Protein AF-A0A7M3ZXZ0-F1 (afdb_monomer)

Mean predicted aligned error: 16.54 Å

Nearest PDB structures (foldseek):
  5hx1-assembly2_B  TM=3.159E-01  e=1.695E+00  Deinococcus radiodurans
  3zx6-assembly1_A  TM=2.573E-01  e=5.605E+00  Archaeoglobus fulgidus DSM 4304

pLDDT: mean 81.09, std 13.24, range [32.66, 96.25]

Solvent-accessible surface area (backbone atoms only — not comparable to full-atom values): 14888 Å² total; per-residue (Å²): 71,73,66,40,46,49,54,35,54,56,46,71,74,39,93,82,57,49,73,69,58,52,51,54,34,48,50,53,24,52,52,32,42,54,55,50,51,56,52,48,64,63,42,51,63,60,48,51,53,52,52,51,54,48,49,54,54,49,52,54,50,49,54,54,48,50,57,50,48,54,51,49,52,53,48,51,51,49,50,50,51,54,51,53,50,49,51,53,52,50,51,53,52,51,52,50,47,50,54,48,52,28,48,50,61,60,66,70,53,75,80,85,76,73,88,71,91,80,82,89,82,80,88,84,83,74,77,78,81,73,62,34,68,58,41,28,50,52,8,52,48,36,21,62,71,20,37,68,45,29,53,52,31,51,51,24,56,75,72,72,45,92,52,62,70,72,44,35,47,51,21,54,50,9,50,49,40,25,44,52,17,49,36,53,42,48,58,74,64,58,78,75,73,70,78,84,68,59,61,32,87,48,83,97,48,54,82,34,50,44,66,62,54,50,50,50,54,51,52,53,52,53,52,50,54,52,48,52,53,52,51,53,50,48,48,69,72,68,64,65,22,29,65,68,39,35,76,68,68,77,38,94,60,70,78,41,91,50,77,67,54,75,74,54,126

Radius of gyration: 44.19 Å; Cα contacts (8 Å, |Δi|>4): 153; chains: 1; bounding box: 102×54×124 Å

Sequence (265 aa):
YNQANANYTEAADDSNTTSEQLEALRADKEEKKQIKDQLADAKEPLRADKEEKKQIKLQLSDEKYDAKMDKVDAHLSYLTWRTAGITILLMCITYAAFVGLGGFLNSIYPDEVSHDDHGYGGDDHEHHGSGSPIVFSLGVMLFLMGFPSFQGTLGNLLSGVEANLGDLGLSMLGLTVLTAGVANWWREDLPFIGNHEQIATSDPFQGQHIRKAGLWVFIMSEVMVFATFFSSYLRMRTEWCTGWQVNAGNCEEVNMLTASDFLRP

Foldseek 3Di:
DVVLVVVLVVLVPDPPRDPVNNVVSVVVVVVVVVVVVVVVVVVVVVVVVVVVVVVVVVVVVVVVVVVVVVVVVVVVVVCCCLVVVVVVVVVVVLVCCLCVLLVVLVVPDDDPPDPDPDDDDDDDPDDDDDCLVVLLVQLVVQQVVLVVLLVVQVVCVSVVHDHDPVSNVSNVVSPSSNSSSVSVVCVVVPPPVVPPQDADCDPPRHRDGPVVVVVVVVVVVVVVVVVVVVVVVCCVVVVADEPVCVVVVNDVDGPDYDPVNVVPD

Secondary structure (DSSP, 8-state):
-HHHHHHHHHHHH-TT--HHHHHHHHHHHHHHHHHHHHHHHHHHHHHHHHHHHHHHHHHHHHHHHHHHHHHHHHHHHHHHHHHHHHHHHHHHHHHHHHHHHHHHHHHHSPP----------------PPPSHHHHHHHHHHHHHHHHHHHHHHHHHHHHTS---GGGGHHHHHHHHHHHHHHHHHHHHH-----TTPPBP-STTSTTSBHHHHHHHHHHHHHHHHHHHHHHHHHHHHHT---HHHHHTTS-SS-----HHHHH--

Structure (mmCIF, N/CA/C/O backbone):
data_AF-A0A7M3ZXZ0-F1
#
_entry.id   AF-A0A7M3ZXZ0-F1
#
loop_
_atom_site.group_PDB
_atom_site.id
_atom_site.type_symbol
_atom_site.label_atom_id
_atom_site.label_alt_id
_atom_site.label_comp_id
_atom_site.label_asym_id
_atom_site.label_entity_id
_atom_site.label_seq_id
_atom_site.pdbx_PDB_ins_code
_atom_site.Cartn_x
_atom_site.Cartn_y
_atom_site.Cartn_z
_atom_site.occupancy
_atom_site.B_iso_or_equiv
_atom_site.auth_seq_id
_atom_site.auth_comp_id
_atom_site.auth_asym_id
_atom_site.auth_atom_id
_atom_site.pdbx_PDB_model_num
ATOM 1 N N . TYR A 1 1 ? -52.866 -7.677 60.694 1.00 87.25 1 TYR A N 1
ATOM 2 C CA . TYR A 1 1 ? -54.209 -7.347 60.176 1.00 87.25 1 TYR A CA 1
ATOM 3 C C . TYR A 1 1 ? -55.015 -8.579 59.780 1.00 87.25 1 TYR A C 1
ATOM 5 O O . TYR A 1 1 ? -55.992 -8.841 60.455 1.00 87.25 1 TYR A O 1
ATOM 13 N N . ASN A 1 2 ? -54.628 -9.355 58.754 1.00 89.88 2 ASN A N 1
ATOM 14 C CA . ASN A 1 2 ? -55.475 -10.443 58.221 1.00 89.88 2 ASN A CA 1
ATOM 15 C C . ASN A 1 2 ? -55.941 -11.453 59.287 1.00 89.88 2 ASN A C 1
ATOM 17 O O . ASN A 1 2 ? -57.121 -11.763 59.340 1.00 89.88 2 ASN A O 1
ATOM 21 N N . GLN A 1 3 ? -55.045 -11.883 60.178 1.00 88.19 3 GLN A N 1
ATOM 22 C CA . GLN A 1 3 ? -55.379 -12.788 61.284 1.00 88.19 3 GLN A CA 1
ATOM 23 C C . GLN A 1 3 ? -56.318 -12.151 62.327 1.00 88.19 3 GLN A C 1
ATOM 25 O O . GLN A 1 3 ? -57.270 -12.778 62.758 1.00 88.19 3 GLN A O 1
ATOM 30 N N . ALA A 1 4 ? -56.108 -10.880 62.686 1.00 85.44 4 ALA A N 1
ATOM 31 C CA . ALA A 1 4 ? -56.997 -10.158 63.606 1.00 85.44 4 ALA A CA 1
ATOM 32 C C . ALA A 1 4 ? -58.372 -9.859 62.991 1.00 85.44 4 ALA A C 1
ATOM 34 O O . ALA A 1 4 ? -59.386 -9.870 63.678 1.00 85.44 4 ALA A O 1
ATOM 35 N N . ASN A 1 5 ? -58.415 -9.631 61.676 1.00 89.62 5 ASN A N 1
ATOM 36 C CA . ASN A 1 5 ? -59.663 -9.500 60.941 1.00 89.62 5 ASN A CA 1
ATOM 37 C C . ASN A 1 5 ? -60.440 -10.821 60.914 1.00 89.62 5 ASN A C 1
ATOM 39 O O . ASN A 1 5 ? -61.641 -10.779 61.133 1.00 89.62 5 ASN A O 1
ATOM 43 N N . ALA A 1 6 ? -59.753 -11.950 60.692 1.00 88.94 6 ALA A N 1
ATOM 44 C CA . ALA A 1 6 ? -60.341 -13.289 60.727 1.00 88.94 6 ALA A CA 1
ATOM 45 C C . ALA A 1 6 ? -60.898 -13.632 62.119 1.00 88.94 6 ALA A C 1
ATOM 47 O O . ALA A 1 6 ? -62.061 -13.999 62.232 1.00 88.94 6 ALA A O 1
ATOM 48 N N . ASN A 1 7 ? -60.117 -13.389 63.178 1.00 88.00 7 ASN A N 1
ATOM 49 C CA . ASN A 1 7 ? -60.551 -13.615 64.559 1.00 88.00 7 ASN A CA 1
ATOM 50 C C . ASN A 1 7 ? -61.773 -12.760 64.938 1.00 88.00 7 ASN A C 1
ATOM 52 O O . ASN A 1 7 ? -62.672 -13.243 65.615 1.00 88.00 7 ASN A O 1
ATOM 56 N N . TYR A 1 8 ? -61.829 -11.495 64.502 1.00 88.88 8 TYR A N 1
ATOM 57 C CA . TYR A 1 8 ? -63.002 -10.644 64.727 1.00 88.88 8 TYR A CA 1
ATOM 58 C C . TYR A 1 8 ? -64.236 -11.151 63.972 1.00 88.88 8 TYR A C 1
ATOM 60 O O . TYR A 1 8 ? -65.325 -11.151 64.532 1.00 88.88 8 TYR A O 1
ATOM 68 N N . THR A 1 9 ? -64.087 -11.570 62.710 1.00 88.38 9 THR A N 1
ATOM 69 C CA . THR A 1 9 ? -65.213 -12.096 61.923 1.00 88.38 9 THR A CA 1
ATOM 70 C C . THR A 1 9 ? -65.733 -13.422 62.469 1.00 88.38 9 THR A C 1
ATOM 72 O O . THR A 1 9 ? -66.939 -13.586 62.558 1.00 88.38 9 THR A O 1
ATOM 75 N N . GLU A 1 10 ? -64.850 -14.324 62.906 1.00 88.75 10 GLU A N 1
ATOM 76 C CA . GLU A 1 10 ? -65.248 -15.591 63.536 1.00 88.75 10 GLU A CA 1
ATOM 77 C C . GLU A 1 10 ? -65.971 -15.357 64.870 1.00 88.75 10 GLU A C 1
ATOM 79 O O . GLU 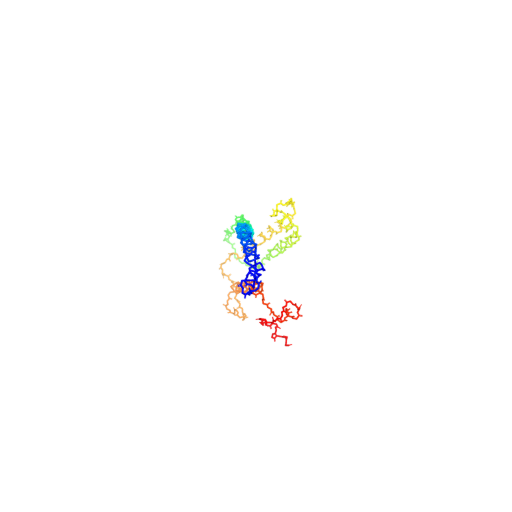A 1 10 ? -67.012 -15.954 65.119 1.00 88.75 10 GLU A O 1
ATOM 84 N N . ALA A 1 11 ? -65.473 -14.438 65.702 1.00 83.06 11 ALA A N 1
ATOM 85 C CA . ALA A 1 11 ? -66.099 -14.109 66.981 1.00 83.06 11 ALA A CA 1
ATOM 86 C C . ALA A 1 11 ? -67.423 -13.331 66.838 1.00 83.06 11 ALA A C 1
ATOM 88 O O . ALA A 1 11 ? -68.269 -13.405 67.726 1.00 83.06 11 ALA A O 1
ATOM 89 N N . ALA A 1 12 ? -67.609 -12.589 65.740 1.00 84.00 12 ALA A N 1
ATOM 90 C CA . ALA A 1 12 ? -68.852 -11.877 65.432 1.00 84.00 12 ALA A CA 1
ATOM 91 C C . ALA A 1 12 ? -69.990 -12.806 64.986 1.00 84.00 12 ALA A C 1
ATOM 93 O O . ALA A 1 12 ? -71.155 -12.456 65.174 1.00 84.00 12 ALA A O 1
ATOM 94 N N . ASP A 1 13 ? -69.650 -13.970 64.430 1.00 86.25 13 ASP A N 1
ATOM 95 C CA . ASP A 1 13 ? -70.605 -14.985 63.977 1.00 86.25 13 ASP A CA 1
ATOM 96 C C . ASP A 1 13 ? -70.904 -16.057 65.055 1.00 86.25 13 ASP A C 1
ATOM 98 O O . ASP A 1 13 ? -71.815 -16.868 64.877 1.00 86.25 13 ASP A O 1
ATOM 102 N N . ASP A 1 14 ? -70.187 -16.061 66.188 1.00 85.50 14 ASP A N 1
ATOM 103 C CA . ASP A 1 14 ? -70.406 -16.985 67.314 1.00 85.50 14 ASP A CA 1
ATOM 104 C C . ASP A 1 14 ? -71.376 -16.399 68.362 1.00 85.50 14 ASP A C 1
ATOM 106 O O . ASP A 1 14 ? -71.136 -15.352 68.965 1.00 85.50 14 ASP A O 1
ATOM 110 N N . SER A 1 15 ? -72.481 -17.111 68.618 1.00 74.81 15 SER A N 1
ATOM 111 C CA . SER A 1 15 ? -73.546 -16.713 69.549 1.00 74.81 15 SER A CA 1
ATOM 112 C C . SER A 1 15 ? -73.144 -16.704 71.031 1.00 74.81 15 SER A C 1
ATOM 114 O O . SER A 1 15 ? -73.900 -16.185 71.851 1.00 74.81 15 SER A O 1
ATOM 116 N N . ASN A 1 16 ? -72.000 -17.298 71.389 1.00 79.50 16 ASN A N 1
ATOM 117 C CA . ASN A 1 16 ? -71.505 -17.361 72.770 1.00 79.50 16 ASN A CA 1
ATOM 118 C C . ASN A 1 16 ? -70.458 -16.285 73.107 1.00 79.50 16 ASN A C 1
ATOM 120 O O . ASN A 1 16 ? -70.049 -16.181 74.266 1.00 79.50 16 ASN A O 1
ATOM 124 N N . THR A 1 17 ? -70.022 -15.487 72.131 1.00 79.31 17 THR A N 1
ATOM 125 C CA . THR A 1 17 ? -69.056 -14.404 72.351 1.00 79.31 17 THR A CA 1
ATOM 126 C C . THR A 1 17 ? -69.705 -13.269 73.138 1.00 79.31 17 THR A C 1
ATOM 128 O O . THR A 1 17 ? -70.763 -12.757 72.765 1.00 79.31 17 THR A O 1
ATOM 131 N N . THR A 1 18 ? -69.074 -12.826 74.226 1.00 84.81 18 THR A N 1
ATOM 132 C CA . THR A 1 18 ? -69.599 -11.690 74.997 1.00 84.81 18 THR A CA 1
ATOM 133 C C . THR A 1 18 ? -69.330 -10.365 74.278 1.00 84.81 18 THR A C 1
ATOM 135 O O . THR A 1 18 ? -68.354 -10.221 73.538 1.00 84.81 18 THR A O 1
ATOM 138 N N . SER A 1 19 ? -70.174 -9.356 74.516 1.00 80.00 19 SER A N 1
ATOM 139 C CA . SER A 1 19 ? -70.012 -8.021 73.914 1.00 80.00 19 SER A CA 1
ATOM 140 C C . SER A 1 19 ? -68.640 -7.404 74.204 1.00 80.00 19 SER A C 1
ATOM 142 O O . SER A 1 19 ? -68.057 -6.760 73.339 1.00 80.00 19 SER A O 1
ATOM 144 N N . GLU A 1 20 ? -68.099 -7.662 75.394 1.00 84.25 20 GLU A N 1
ATOM 145 C CA . GLU A 1 20 ? -66.794 -7.177 75.852 1.00 84.25 20 GLU A CA 1
ATOM 146 C C . GLU A 1 20 ? -65.625 -7.841 75.092 1.00 84.25 20 GLU A C 1
ATOM 148 O O . GLU A 1 20 ? -64.662 -7.178 74.707 1.00 84.25 20 GLU A O 1
ATOM 153 N N . GLN A 1 21 ? -65.734 -9.140 74.782 1.00 82.88 21 GLN A N 1
ATOM 154 C CA . GLN A 1 21 ? -64.761 -9.865 73.951 1.00 82.88 21 GLN A CA 1
ATOM 155 C C . GLN A 1 21 ? -64.783 -9.385 72.495 1.00 82.88 21 GLN A C 1
ATOM 157 O O . GLN A 1 21 ? -63.730 -9.230 71.871 1.00 82.88 21 GLN A O 1
ATOM 162 N N . LEU A 1 22 ? -65.978 -9.119 71.961 1.00 86.00 22 LEU A N 1
ATOM 163 C CA . LEU A 1 22 ? -66.150 -8.607 70.605 1.00 86.00 22 LEU A CA 1
ATOM 164 C C . LEU A 1 22 ? -65.558 -7.195 70.450 1.00 86.00 22 LEU A C 1
ATOM 166 O O . LEU A 1 22 ? -64.947 -6.881 69.426 1.00 86.00 22 LEU A O 1
ATOM 170 N N . GLU A 1 23 ? -65.706 -6.353 71.473 1.00 87.69 23 GLU A N 1
ATOM 171 C CA . GLU A 1 23 ? -65.169 -4.991 71.506 1.00 87.69 23 GLU A CA 1
ATOM 172 C C . GLU A 1 23 ? -63.633 -4.983 71.602 1.00 87.69 23 GLU A C 1
ATOM 174 O O . GLU A 1 23 ? -62.974 -4.255 70.856 1.00 87.69 23 GLU A O 1
ATOM 179 N N . ALA A 1 24 ? -63.046 -5.879 72.404 1.00 86.00 24 ALA A N 1
ATOM 180 C CA . ALA A 1 24 ? -61.594 -6.067 72.473 1.00 86.00 24 ALA A CA 1
ATOM 181 C C . ALA A 1 24 ? -60.990 -6.545 71.135 1.00 86.00 24 ALA A C 1
ATOM 183 O O . ALA A 1 24 ? -59.967 -6.027 70.683 1.00 86.00 24 ALA A O 1
ATOM 184 N N . LEU A 1 25 ? -61.643 -7.495 70.455 1.00 88.06 25 LEU A N 1
ATOM 185 C CA . LEU A 1 25 ? -61.224 -7.971 69.130 1.00 88.06 25 LEU A CA 1
ATOM 186 C C . LEU A 1 25 ? -61.381 -6.898 68.042 1.00 88.06 25 LEU A C 1
ATOM 188 O O . LEU A 1 25 ? -60.574 -6.833 67.111 1.00 88.06 25 LEU A O 1
ATOM 192 N N . ARG A 1 26 ? -62.399 -6.036 68.156 1.00 88.31 26 ARG A N 1
ATOM 193 C CA . ARG A 1 26 ? -62.580 -4.887 67.262 1.00 88.31 26 ARG A CA 1
ATOM 194 C C . ARG A 1 26 ? -61.446 -3.878 67.421 1.00 88.31 26 ARG A C 1
ATOM 196 O O . ARG A 1 26 ? -60.909 -3.428 66.409 1.00 88.31 26 ARG A O 1
ATOM 203 N N . ALA A 1 27 ? -61.060 -3.574 68.660 1.00 88.88 27 ALA A N 1
ATOM 204 C CA . ALA A 1 27 ? -59.939 -2.689 68.956 1.00 88.88 27 ALA A CA 1
ATOM 205 C C . ALA A 1 27 ? -58.611 -3.243 68.398 1.00 88.88 27 ALA A C 1
ATOM 207 O O . ALA A 1 27 ? -57.915 -2.525 67.682 1.00 88.88 27 ALA A O 1
ATOM 208 N N . ASP A 1 28 ? -58.309 -4.535 68.601 1.00 89.75 28 ASP A N 1
ATOM 209 C CA . ASP A 1 28 ? -57.103 -5.188 68.047 1.00 89.75 28 ASP A CA 1
ATOM 210 C C . ASP A 1 28 ? -57.083 -5.171 66.506 1.00 89.75 28 ASP A C 1
ATOM 212 O O . ASP A 1 28 ? -56.050 -4.929 65.871 1.00 89.75 28 ASP A O 1
ATOM 216 N N . LYS A 1 29 ? -58.239 -5.395 65.869 1.00 92.12 29 LYS A N 1
ATOM 217 C CA . LYS A 1 29 ? -58.384 -5.297 64.411 1.00 92.12 29 LYS A CA 1
ATOM 218 C C . LYS A 1 29 ? -58.131 -3.874 63.910 1.00 92.12 29 LYS A C 1
ATOM 220 O O . LYS A 1 29 ? -57.446 -3.723 62.894 1.00 92.12 29 LYS A O 1
ATOM 225 N N . GLU A 1 30 ? -58.692 -2.860 64.567 1.00 92.31 30 GLU A N 1
ATOM 226 C CA . GLU A 1 30 ? -58.527 -1.451 64.191 1.00 92.31 30 GLU A CA 1
ATOM 227 C C . GLU A 1 30 ? -57.081 -0.977 64.393 1.00 92.31 30 GLU A C 1
ATOM 229 O O . GLU A 1 30 ? -56.509 -0.393 63.471 1.00 92.31 30 GLU A O 1
ATOM 234 N N . GLU A 1 31 ? -56.438 -1.331 65.506 1.00 92.56 31 GLU A N 1
ATOM 235 C CA . GLU A 1 31 ? -55.018 -1.055 65.758 1.00 92.56 31 GLU A CA 1
ATOM 236 C C . GLU A 1 31 ? -54.131 -1.692 64.675 1.00 92.56 31 GLU A C 1
ATOM 238 O O . GLU A 1 31 ? -53.327 -1.030 64.013 1.00 92.56 31 GLU A O 1
ATOM 243 N N . LYS A 1 32 ? -54.344 -2.981 64.384 1.00 91.31 32 LYS A N 1
ATOM 244 C CA . LYS A 1 32 ? -53.598 -3.690 63.332 1.00 91.31 32 LYS A CA 1
ATOM 245 C C . LYS A 1 32 ? -53.901 -3.188 61.923 1.00 91.31 32 LYS A C 1
ATOM 247 O O . LYS A 1 32 ? -53.118 -3.486 61.015 1.00 91.31 32 LYS A O 1
ATOM 252 N N . LYS A 1 33 ? -55.027 -2.502 61.707 1.00 92.81 33 LYS A N 1
ATOM 253 C CA . LYS A 1 33 ? -55.349 -1.827 60.444 1.00 92.81 33 LYS A CA 1
ATOM 254 C C . LYS A 1 33 ? -54.542 -0.540 60.318 1.00 92.81 33 LYS A C 1
ATOM 256 O O . LYS A 1 33 ? -53.848 -0.384 59.322 1.00 92.81 33 LYS A O 1
ATOM 261 N N . GLN A 1 34 ? -54.540 0.294 61.359 1.00 92.31 34 GLN A N 1
ATOM 262 C CA . GLN A 1 34 ? -53.750 1.528 61.399 1.00 92.31 34 GLN A CA 1
ATOM 263 C C . GLN A 1 34 ? -52.257 1.252 61.185 1.00 92.31 34 GLN A C 1
ATOM 265 O O . GLN A 1 34 ? -51.625 1.910 60.365 1.00 92.31 34 GLN A O 1
ATOM 270 N N . ILE A 1 35 ? -51.708 0.215 61.828 1.00 90.44 35 ILE A N 1
ATOM 271 C CA . ILE A 1 35 ? -50.307 -0.197 61.630 1.00 90.44 35 ILE A CA 1
ATOM 272 C C . ILE A 1 35 ? -50.044 -0.634 60.179 1.00 90.44 35 ILE A C 1
ATOM 274 O O . ILE A 1 35 ? -48.986 -0.348 59.620 1.00 90.44 35 ILE A O 1
ATOM 278 N N . LYS A 1 36 ? -50.988 -1.344 59.547 1.00 91.12 36 LYS A N 1
ATOM 279 C CA . LYS A 1 36 ? -50.851 -1.787 58.151 1.00 91.12 36 LYS A CA 1
ATOM 280 C C . LYS A 1 36 ? -50.858 -0.601 57.187 1.00 91.12 36 LYS A C 1
ATOM 282 O O . LYS A 1 36 ? -50.055 -0.602 56.258 1.00 91.12 36 LYS A O 1
ATOM 287 N N . ASP A 1 37 ? -51.741 0.365 57.415 1.00 90.88 37 ASP A N 1
ATOM 288 C CA . ASP A 1 37 ? -51.878 1.556 56.576 1.00 90.88 37 ASP A CA 1
ATOM 289 C C . ASP A 1 37 ? -50.632 2.452 56.723 1.00 90.88 37 ASP A C 1
ATOM 291 O O . ASP A 1 37 ? -49.999 2.782 55.725 1.00 90.88 37 ASP A O 1
ATOM 295 N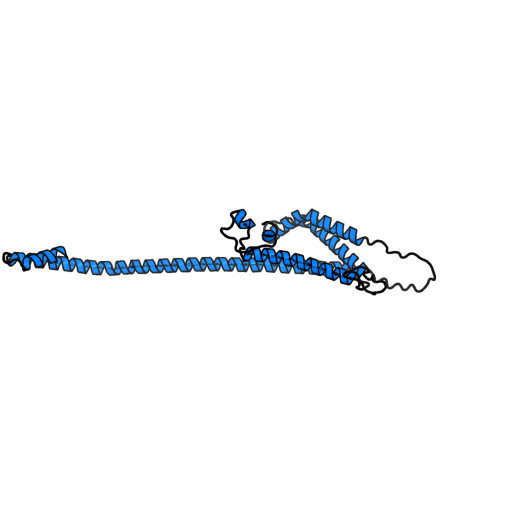 N . GLN A 1 38 ? -50.147 2.679 57.953 1.00 89.50 38 GLN A N 1
ATOM 296 C CA . GLN A 1 38 ? -48.873 3.375 58.206 1.00 89.50 38 GLN A CA 1
ATOM 297 C C . GLN A 1 38 ? -47.668 2.681 57.545 1.00 89.50 38 GLN A C 1
ATOM 299 O O . GLN A 1 38 ? -46.762 3.337 57.032 1.00 89.50 38 GLN A O 1
ATOM 304 N N . LEU A 1 39 ? -47.640 1.344 57.531 1.00 88.12 39 LEU A N 1
ATOM 305 C CA . LEU A 1 39 ? -46.581 0.578 56.868 1.00 88.12 39 LEU A CA 1
ATOM 306 C C . LEU A 1 39 ? -46.673 0.653 55.334 1.00 88.12 39 LEU A C 1
ATOM 308 O O . LEU A 1 39 ? -45.647 0.543 54.658 1.00 88.12 39 LEU A O 1
ATOM 312 N N . ALA A 1 40 ? -47.881 0.786 54.779 1.00 87.12 40 ALA A N 1
ATOM 313 C CA . ALA A 1 40 ? -48.094 0.970 53.346 1.00 87.12 40 ALA A CA 1
ATOM 314 C C . ALA A 1 40 ? -47.598 2.354 52.903 1.00 87.12 40 ALA A C 1
ATOM 316 O O . ALA A 1 40 ? -46.770 2.419 51.991 1.00 87.12 40 ALA A O 1
ATOM 317 N N . ASP A 1 41 ? -47.982 3.405 53.632 1.00 89.19 41 ASP A N 1
ATOM 318 C CA . ASP A 1 41 ? -47.530 4.782 53.402 1.00 89.19 41 ASP A CA 1
ATOM 319 C C . ASP A 1 41 ? -46.003 4.902 53.530 1.00 89.19 41 ASP A C 1
ATOM 321 O O . ASP A 1 41 ? -45.347 5.555 52.723 1.00 89.19 41 ASP A O 1
ATOM 325 N N . ALA A 1 42 ? -45.390 4.197 54.489 1.00 86.19 42 ALA A N 1
ATOM 326 C CA . ALA A 1 42 ? -43.934 4.180 54.646 1.00 86.19 42 ALA A CA 1
ATOM 327 C C . ALA A 1 42 ? -43.192 3.419 53.524 1.00 86.19 42 ALA A C 1
ATOM 329 O O . ALA A 1 42 ? -42.009 3.669 53.278 1.00 86.19 42 ALA A O 1
ATOM 330 N N . LYS A 1 43 ? -43.845 2.468 52.840 1.00 88.56 43 LYS A N 1
ATOM 331 C CA . LYS A 1 43 ? -43.232 1.655 51.770 1.00 88.56 43 LYS A CA 1
ATOM 332 C C . LYS A 1 43 ? -43.256 2.327 50.405 1.00 88.56 43 LYS A C 1
ATOM 334 O O . LYS A 1 43 ? -42.368 2.050 49.599 1.00 88.56 43 LYS A O 1
ATOM 339 N N . GLU A 1 44 ? -44.254 3.156 50.133 1.00 88.44 44 GLU A N 1
ATOM 340 C CA . GLU A 1 44 ? -44.417 3.851 48.857 1.00 88.44 44 GLU A CA 1
ATOM 341 C C . GLU A 1 44 ? -43.196 4.709 48.454 1.00 88.44 44 GLU A C 1
ATOM 343 O O . GLU A 1 44 ? -42.633 4.443 47.385 1.00 88.44 44 GLU A O 1
ATOM 348 N N . PRO A 1 45 ? -42.672 5.626 49.298 1.00 86.12 45 PRO A N 1
ATOM 349 C CA . PRO A 1 45 ? -41.492 6.425 48.948 1.00 86.12 45 PRO A CA 1
ATOM 350 C C . PRO A 1 45 ? -40.238 5.559 48.775 1.00 86.12 45 PRO A C 1
ATOM 352 O O . PRO A 1 45 ? -39.378 5.839 47.944 1.00 86.12 45 PRO A O 1
ATOM 355 N N . LEU A 1 46 ? -40.154 4.451 49.514 1.00 83.62 46 LEU A N 1
ATOM 356 C CA . LEU A 1 46 ? -39.042 3.503 49.452 1.00 83.62 46 LEU A CA 1
ATOM 357 C C . LEU A 1 46 ? -39.056 2.678 48.154 1.00 83.62 46 LEU A C 1
ATOM 359 O O . LEU A 1 46 ? -38.014 2.205 47.697 1.00 83.62 46 LEU A O 1
ATOM 363 N N . ARG A 1 47 ? -40.238 2.482 47.558 1.00 86.56 47 ARG A N 1
ATOM 364 C CA . ARG A 1 47 ? -40.393 1.852 46.245 1.00 86.56 47 ARG A CA 1
ATOM 365 C C . ARG A 1 47 ? -40.056 2.836 45.128 1.00 86.56 47 ARG A C 1
ATOM 367 O O . ARG A 1 47 ? -39.315 2.455 44.229 1.00 86.56 47 ARG A O 1
ATOM 374 N N . ALA A 1 48 ? -40.526 4.079 45.240 1.00 86.94 48 ALA A N 1
ATOM 375 C CA . ALA A 1 48 ? -40.211 5.152 44.300 1.00 86.94 48 ALA A CA 1
ATOM 376 C C . ALA A 1 48 ? -38.693 5.407 44.209 1.00 86.94 48 ALA A C 1
ATOM 378 O O . ALA A 1 48 ? -38.144 5.372 43.112 1.00 86.94 48 ALA A O 1
ATOM 379 N N . ASP A 1 49 ? -37.994 5.511 45.346 1.00 89.94 49 ASP A N 1
ATOM 380 C CA . ASP A 1 49 ? -36.527 5.670 45.402 1.00 89.94 49 ASP A CA 1
ATOM 381 C C . ASP A 1 49 ? -35.777 4.502 44.731 1.00 89.94 49 ASP A C 1
ATOM 383 O O . ASP A 1 49 ? -34.791 4.697 44.018 1.00 89.94 49 ASP A O 1
ATOM 387 N N . LYS A 1 50 ? -36.255 3.262 44.901 1.00 90.19 50 LYS A N 1
ATOM 388 C CA . LYS A 1 50 ? -35.664 2.092 44.225 1.00 90.19 50 LYS A CA 1
ATOM 389 C C . LYS A 1 50 ? -35.849 2.138 42.713 1.00 90.19 50 LYS A C 1
ATOM 391 O O . LYS A 1 50 ? -34.956 1.717 41.977 1.00 90.19 50 LYS A O 1
ATOM 396 N N . GLU A 1 51 ? -37.012 2.584 42.260 1.00 92.50 51 GLU A N 1
ATOM 397 C CA . GLU A 1 51 ? -37.371 2.654 40.846 1.00 92.50 51 GLU A CA 1
ATOM 398 C C . GLU A 1 51 ? -36.597 3.784 40.151 1.00 92.50 51 GLU A C 1
ATOM 400 O O . GLU A 1 51 ? -36.005 3.562 39.097 1.00 92.50 51 GLU A O 1
ATOM 405 N N . GLU A 1 52 ? -36.458 4.933 40.813 1.00 91.00 52 GLU A N 1
ATOM 406 C CA . GLU A 1 52 ? -35.610 6.051 40.390 1.00 91.00 52 GLU A CA 1
ATOM 407 C C . GLU A 1 52 ? -34.134 5.638 40.290 1.00 91.00 52 GLU A C 1
ATOM 409 O O . GLU A 1 52 ? -33.511 5.792 39.239 1.00 91.00 52 GLU A O 1
ATOM 414 N N . LYS A 1 53 ? -33.583 4.990 41.325 1.00 90.19 53 LYS A N 1
ATOM 415 C CA . LYS A 1 53 ? -32.206 4.460 41.294 1.00 90.19 53 LYS A CA 1
ATOM 416 C C . LYS A 1 53 ? -31.984 3.459 40.166 1.00 90.19 53 LYS A C 1
ATOM 418 O O . LYS A 1 53 ? -30.890 3.400 39.601 1.00 90.19 53 LYS A O 1
ATOM 423 N N . LYS A 1 54 ? -32.998 2.656 39.834 1.00 92.88 54 LYS A N 1
ATOM 424 C CA . LYS A 1 54 ? -32.935 1.713 38.714 1.00 92.88 54 LYS A CA 1
ATOM 425 C C . LYS A 1 54 ? -32.871 2.452 37.377 1.00 92.88 54 LYS A C 1
ATOM 427 O O . LYS A 1 54 ? -32.041 2.079 36.555 1.00 92.88 54 LYS A O 1
ATOM 432 N N . GLN A 1 55 ? -33.690 3.486 37.185 1.00 91.06 55 GLN A N 1
ATOM 433 C CA . GLN A 1 55 ? -33.686 4.306 35.968 1.00 91.06 55 GLN A CA 1
ATOM 434 C C . GLN A 1 55 ? -32.358 5.047 35.790 1.00 91.06 55 GLN A C 1
ATOM 436 O O . GLN A 1 55 ? -31.749 4.947 34.730 1.00 91.06 55 GLN A O 1
ATOM 441 N N . ILE A 1 56 ? -31.848 5.678 36.852 1.00 88.88 56 ILE A N 1
ATOM 442 C CA . ILE A 1 56 ? -30.543 6.359 36.842 1.00 88.88 56 ILE A CA 1
ATOM 443 C C . ILE A 1 56 ? -29.430 5.387 36.439 1.00 88.88 56 ILE A C 1
ATOM 445 O O . ILE A 1 56 ? -28.561 5.716 35.637 1.00 88.88 56 ILE A O 1
ATOM 449 N N . LYS A 1 57 ? -29.450 4.158 36.968 1.00 89.12 57 LYS A N 1
ATOM 450 C CA . LYS A 1 57 ? -28.444 3.144 36.628 1.00 89.12 57 LYS A CA 1
ATOM 451 C C . LYS A 1 57 ? -28.507 2.717 35.158 1.00 89.12 57 LYS A C 1
ATOM 453 O O . LYS A 1 57 ? -27.462 2.401 34.597 1.00 89.12 57 LYS A O 1
ATOM 458 N N . LEU A 1 58 ? -29.705 2.688 34.575 1.00 91.00 58 LEU A N 1
ATOM 459 C CA . LEU A 1 58 ? -29.952 2.299 33.186 1.00 91.00 58 LEU A CA 1
ATOM 460 C C . LEU A 1 58 ? -29.522 3.413 32.219 1.00 91.00 58 LEU A C 1
ATOM 462 O O . LEU A 1 58 ? -28.770 3.163 31.285 1.00 91.00 58 LEU A O 1
ATOM 466 N N . GLN A 1 59 ? -29.863 4.664 32.534 1.00 89.12 59 GLN A N 1
ATOM 467 C CA . GLN A 1 59 ? -29.359 5.837 31.813 1.00 89.12 59 GLN A CA 1
ATOM 468 C C . GLN A 1 59 ? -27.830 5.909 31.853 1.00 89.12 59 GLN A C 1
ATOM 470 O O . GLN A 1 59 ? -27.189 6.071 30.823 1.00 89.12 59 GLN A O 1
ATOM 475 N N . LEU A 1 60 ? -27.227 5.686 33.025 1.00 87.62 60 LEU A N 1
ATOM 476 C CA . LEU A 1 60 ? -25.771 5.673 33.159 1.00 87.62 60 LEU A CA 1
ATOM 477 C C . LEU A 1 60 ? -25.122 4.527 32.362 1.00 87.62 60 LEU A C 1
ATOM 479 O O . LEU A 1 60 ? -23.969 4.648 31.946 1.00 87.62 60 LEU A O 1
ATOM 483 N N . SER A 1 61 ? -25.800 3.384 32.193 1.00 87.94 61 SER A N 1
ATOM 484 C CA . SER A 1 61 ? -25.282 2.309 31.339 1.00 87.94 61 SER A CA 1
ATOM 485 C C . SER A 1 61 ? -25.356 2.659 29.858 1.00 87.94 61 SER A C 1
ATOM 487 O O . SER A 1 61 ? -24.396 2.358 29.150 1.00 87.94 61 SER A O 1
ATOM 489 N N . ASP A 1 62 ? -26.426 3.325 29.427 1.00 91.56 62 ASP A N 1
ATOM 490 C CA . ASP A 1 62 ? -26.606 3.765 28.041 1.00 91.56 62 ASP A CA 1
ATOM 491 C C . ASP A 1 62 ? -25.600 4.872 27.693 1.00 91.56 62 ASP A C 1
ATOM 493 O O . ASP A 1 62 ? -24.836 4.725 26.747 1.00 91.56 62 ASP A O 1
ATOM 497 N N . GLU A 1 63 ? -25.450 5.896 28.539 1.00 90.50 63 GLU A N 1
ATOM 498 C CA . GLU A 1 63 ? -24.442 6.954 28.350 1.00 90.50 63 GLU A CA 1
ATOM 499 C C . GLU A 1 63 ? -23.011 6.398 28.299 1.00 90.50 63 GLU A C 1
ATOM 501 O O . GLU A 1 63 ? -22.173 6.848 27.517 1.00 90.50 63 GLU A O 1
ATOM 506 N N . LYS A 1 64 ? -22.701 5.391 29.127 1.00 89.62 64 LYS A N 1
ATOM 507 C CA . LYS A 1 64 ? -21.397 4.711 29.076 1.00 89.62 64 LYS A CA 1
ATOM 508 C C . LYS A 1 64 ? -21.205 3.920 27.789 1.00 89.62 64 LYS A C 1
ATOM 510 O O . LYS A 1 64 ? -20.066 3.784 27.340 1.00 89.62 64 LYS A O 1
ATOM 515 N N . TYR A 1 65 ? -22.274 3.345 27.251 1.00 88.31 65 TYR A N 1
ATOM 516 C CA . TYR A 1 65 ? -22.240 2.631 25.985 1.00 88.31 65 TYR A CA 1
ATOM 517 C C . TYR A 1 65 ? -22.016 3.607 24.827 1.00 88.31 65 TYR A C 1
ATOM 519 O O . TYR A 1 65 ? -21.092 3.394 24.043 1.00 88.31 65 TYR A O 1
ATOM 527 N N . ASP A 1 66 ? -22.755 4.713 24.794 1.00 90.50 66 ASP A N 1
ATOM 528 C CA . ASP A 1 66 ? -22.625 5.760 23.778 1.00 90.50 66 ASP A CA 1
ATOM 529 C C . ASP A 1 66 ? -21.230 6.388 23.806 1.00 90.50 66 ASP A C 1
ATOM 531 O O . ASP A 1 66 ? -20.534 6.389 22.795 1.00 90.50 66 ASP A O 1
ATOM 535 N N . ALA A 1 67 ? -20.724 6.764 24.984 1.00 87.19 67 ALA A N 1
ATOM 536 C CA . ALA A 1 67 ? -19.364 7.286 25.123 1.00 87.19 67 ALA A CA 1
ATOM 537 C C . ALA A 1 67 ? -18.285 6.281 24.670 1.00 87.19 67 ALA A C 1
ATOM 539 O O . ALA A 1 67 ? -17.205 6.664 24.205 1.00 87.19 67 ALA A O 1
ATOM 540 N N . LYS A 1 68 ? -18.545 4.973 24.813 1.00 87.75 68 LYS A N 1
ATOM 541 C CA . LYS A 1 68 ? -17.648 3.930 24.304 1.00 87.75 68 LYS A CA 1
ATOM 542 C C . LYS A 1 68 ? -17.703 3.860 22.778 1.00 87.75 68 LYS A C 1
ATOM 544 O O . LYS A 1 68 ? -16.647 3.687 22.171 1.00 87.75 68 LYS A O 1
ATOM 549 N N . MET A 1 69 ? -18.884 3.995 22.180 1.00 89.81 69 MET A N 1
ATOM 550 C CA . MET A 1 69 ? -19.049 4.012 20.725 1.00 89.81 69 MET A CA 1
ATOM 551 C C . MET A 1 69 ? -18.449 5.269 20.098 1.00 89.81 69 MET A C 1
ATOM 553 O O . MET A 1 69 ? -17.639 5.139 19.184 1.00 89.81 69 MET A O 1
ATOM 557 N N . ASP A 1 70 ? -18.677 6.446 20.678 1.00 88.81 70 ASP A N 1
ATOM 558 C CA . ASP A 1 70 ? -18.053 7.702 20.242 1.00 88.81 70 ASP A CA 1
ATOM 559 C C . ASP A 1 70 ? -16.523 7.608 20.248 1.00 88.81 70 ASP A C 1
ATOM 561 O O . ASP A 1 70 ? -15.841 8.067 19.329 1.00 88.81 70 ASP A O 1
ATOM 565 N N . LYS A 1 71 ? -15.950 6.956 21.269 1.00 87.44 71 LYS A N 1
ATOM 566 C CA . LYS A 1 71 ? -14.508 6.701 21.327 1.00 87.44 71 LYS A CA 1
ATOM 567 C C . LYS A 1 71 ? -14.041 5.777 20.198 1.00 87.44 71 LYS A C 1
ATOM 569 O O . LYS A 1 71 ? -12.959 6.000 19.655 1.00 87.44 71 LYS A O 1
ATOM 574 N N . VAL A 1 72 ? -14.804 4.733 19.872 1.00 89.12 72 VAL A N 1
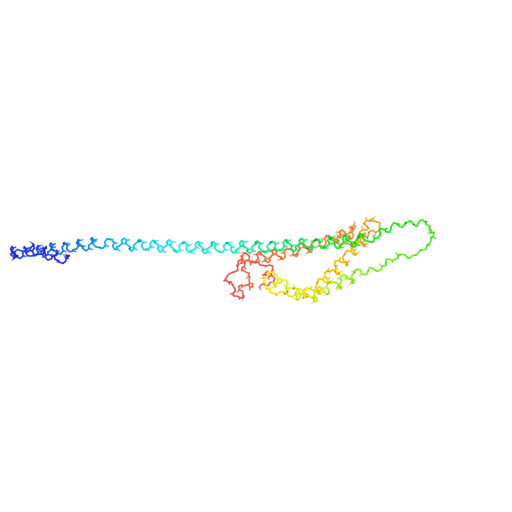ATOM 575 C CA . VAL A 1 72 ? -14.481 3.806 18.774 1.00 89.12 72 VAL A CA 1
ATOM 576 C C . VAL A 1 72 ? -14.536 4.533 17.430 1.00 89.12 72 VAL A C 1
ATOM 578 O O . VAL A 1 72 ? -13.585 4.427 16.657 1.00 89.12 72 VAL A O 1
ATOM 581 N N . ASP A 1 73 ? -15.566 5.339 17.189 1.00 85.00 73 ASP A N 1
ATOM 582 C CA . ASP A 1 73 ? -15.728 6.107 15.951 1.00 85.00 73 ASP A CA 1
ATOM 583 C C . ASP A 1 73 ? -14.656 7.193 15.797 1.00 85.00 73 ASP A C 1
ATOM 585 O O . ASP A 1 73 ? -14.067 7.360 14.722 1.00 85.00 73 ASP A O 1
ATOM 589 N N . ALA A 1 74 ? -14.309 7.885 16.885 1.00 82.94 74 ALA A N 1
ATOM 590 C CA . ALA A 1 74 ? -13.185 8.819 16.909 1.00 82.94 74 ALA A CA 1
ATOM 591 C C . ALA A 1 74 ? -11.851 8.113 16.605 1.00 82.94 74 ALA A C 1
ATOM 593 O O . ALA A 1 74 ? -11.015 8.636 15.866 1.00 82.94 74 ALA A O 1
ATOM 594 N N . HIS A 1 75 ? -11.649 6.897 17.121 1.00 79.31 75 HIS A N 1
ATOM 595 C CA . HIS A 1 75 ? -10.471 6.096 16.791 1.00 79.31 75 HIS A CA 1
ATOM 596 C C . HIS A 1 75 ? -10.458 5.666 15.319 1.00 79.31 75 HIS A C 1
ATOM 598 O O . HIS A 1 75 ? -9.426 5.804 14.664 1.00 79.31 75 HIS A O 1
ATOM 604 N N . LEU A 1 76 ? -11.574 5.172 14.780 1.00 80.44 76 LEU A N 1
ATOM 605 C CA . LEU A 1 76 ? -11.674 4.732 13.386 1.00 80.44 76 LEU A CA 1
ATOM 606 C C . LEU A 1 76 ? -11.453 5.892 12.409 1.00 80.44 76 LEU A C 1
ATOM 608 O O . LEU A 1 76 ? -10.683 5.759 11.457 1.00 80.44 76 LEU A O 1
ATOM 612 N N . SER A 1 77 ? -12.056 7.051 12.670 1.00 79.69 77 SER A N 1
ATOM 613 C CA . SER A 1 77 ? -11.857 8.263 11.865 1.00 79.69 77 SER A CA 1
ATOM 614 C C . SER A 1 77 ? -10.417 8.779 11.943 1.00 79.69 77 SER A C 1
ATOM 616 O O . SER A 1 77 ? -9.828 9.087 10.906 1.00 79.69 77 SER A O 1
ATOM 618 N N . TYR A 1 78 ? -9.798 8.779 13.131 1.00 80.12 78 TYR A N 1
ATOM 619 C CA . TYR A 1 78 ? -8.382 9.120 13.293 1.00 80.12 78 TYR A CA 1
ATOM 620 C C . TYR A 1 78 ? -7.461 8.160 12.531 1.00 80.12 78 TYR A C 1
ATOM 622 O O . TYR A 1 78 ? -6.547 8.609 11.836 1.00 80.12 78 TYR A O 1
ATOM 630 N N . LEU A 1 79 ? -7.700 6.845 12.619 1.00 78.69 79 LEU A N 1
ATOM 631 C CA . LEU A 1 79 ? -6.934 5.858 11.857 1.00 78.69 79 LEU A CA 1
ATOM 632 C C . LEU A 1 79 ? -7.092 6.091 10.357 1.00 78.69 79 LEU A C 1
ATOM 634 O O . LEU A 1 79 ? -6.091 6.086 9.645 1.00 78.69 79 LEU A O 1
ATOM 638 N N . THR A 1 80 ? -8.312 6.338 9.882 1.00 80.75 80 THR A N 1
ATOM 639 C CA . THR A 1 80 ? -8.586 6.582 8.460 1.00 80.75 80 THR A CA 1
ATOM 640 C C . THR A 1 80 ? -7.873 7.844 7.980 1.00 80.75 80 THR A C 1
ATOM 642 O O . THR A 1 80 ? -7.173 7.799 6.977 1.00 80.75 80 THR A O 1
ATOM 645 N N . TRP A 1 81 ? -7.951 8.948 8.729 1.00 79.19 81 TRP A N 1
ATOM 646 C CA . TRP A 1 81 ? -7.257 10.195 8.399 1.00 79.19 81 TRP A CA 1
ATOM 647 C C . TRP A 1 81 ? -5.738 10.028 8.380 1.00 79.19 81 TRP A C 1
ATOM 649 O O . TRP A 1 81 ? -5.071 10.443 7.433 1.00 79.19 81 TRP A O 1
ATOM 659 N N . ARG A 1 82 ? -5.176 9.388 9.409 1.00 79.88 82 ARG A N 1
ATOM 660 C CA . ARG A 1 82 ? -3.731 9.188 9.516 1.00 79.88 82 ARG A CA 1
ATOM 661 C C . ARG A 1 82 ? -3.225 8.267 8.409 1.00 79.88 82 ARG A C 1
ATOM 663 O O . ARG A 1 82 ? -2.246 8.595 7.753 1.00 79.88 82 ARG A O 1
ATOM 670 N N . THR A 1 83 ? -3.890 7.139 8.172 1.00 78.75 83 THR A N 1
ATOM 671 C CA . THR A 1 83 ? -3.469 6.165 7.153 1.00 78.75 83 THR A CA 1
ATOM 672 C C . THR A 1 83 ? -3.692 6.684 5.734 1.00 78.75 83 THR A C 1
ATOM 674 O O . THR A 1 83 ? -2.755 6.678 4.936 1.00 78.75 83 THR A O 1
ATOM 677 N N . ALA A 1 84 ? -4.880 7.203 5.414 1.00 78.69 84 ALA A N 1
ATOM 678 C CA . ALA A 1 84 ? -5.173 7.764 4.096 1.00 78.69 84 ALA A CA 1
ATOM 679 C C . ALA A 1 84 ? -4.325 9.013 3.809 1.00 78.69 84 ALA A C 1
ATOM 681 O O . ALA A 1 84 ? -3.763 9.150 2.727 1.00 78.69 84 ALA A O 1
ATOM 682 N N . GLY A 1 85 ? -4.157 9.902 4.791 1.00 80.44 85 GLY A N 1
ATOM 683 C CA . GLY A 1 85 ? -3.341 11.106 4.634 1.00 80.44 85 GLY A CA 1
ATOM 684 C C . GLY A 1 85 ? -1.869 10.785 4.375 1.00 80.44 85 GLY A C 1
ATOM 685 O O . GLY A 1 85 ? -1.270 11.331 3.451 1.00 80.44 85 GLY A O 1
ATOM 686 N N . ILE A 1 86 ? -1.294 9.854 5.142 1.00 79.25 86 ILE A N 1
ATOM 687 C CA . ILE A 1 86 ? 0.099 9.426 4.961 1.00 79.25 86 ILE A CA 1
ATOM 688 C C . ILE A 1 86 ? 0.284 8.722 3.618 1.00 79.25 86 ILE A C 1
ATOM 690 O O . ILE A 1 86 ? 1.259 8.990 2.925 1.00 79.25 86 ILE A O 1
ATOM 694 N N . THR A 1 87 ? -0.640 7.846 3.223 1.00 78.12 87 THR A N 1
ATOM 695 C CA . THR A 1 87 ? -0.536 7.135 1.939 1.00 78.12 87 THR A CA 1
ATOM 696 C C . THR A 1 87 ? -0.612 8.089 0.750 1.00 78.12 87 THR A C 1
ATOM 698 O O . THR A 1 87 ? 0.231 7.993 -0.138 1.00 78.12 87 THR A O 1
ATOM 701 N N . ILE A 1 88 ? -1.539 9.054 0.752 1.00 84.50 88 ILE A N 1
ATOM 702 C CA . ILE A 1 88 ? -1.620 10.091 -0.291 1.00 84.50 88 ILE A CA 1
ATOM 703 C C . ILE A 1 88 ? -0.330 10.914 -0.333 1.00 84.50 88 ILE A C 1
ATOM 705 O O . ILE A 1 88 ? 0.234 11.116 -1.406 1.00 84.50 88 ILE A O 1
ATOM 709 N N . LEU A 1 89 ? 0.169 11.348 0.826 1.00 81.12 89 LEU A N 1
ATOM 710 C CA . LEU A 1 89 ? 1.405 12.120 0.918 1.00 81.12 89 LEU A CA 1
ATOM 711 C C . LEU A 1 89 ? 2.605 11.343 0.361 1.00 81.12 89 LEU A C 1
ATOM 713 O O . LEU A 1 89 ? 3.369 11.894 -0.430 1.00 81.12 89 LEU A O 1
ATOM 717 N N . LEU A 1 90 ? 2.750 10.064 0.719 1.00 79.81 90 LEU A N 1
ATOM 718 C CA . LEU A 1 90 ? 3.818 9.210 0.198 1.00 79.81 90 LEU A CA 1
ATOM 719 C C . LEU A 1 90 ? 3.696 9.027 -1.316 1.00 79.81 90 LEU A C 1
ATOM 721 O O . LEU A 1 90 ? 4.689 9.202 -2.014 1.00 79.81 90 LEU A O 1
ATOM 725 N N . MET A 1 91 ? 2.492 8.772 -1.834 1.00 80.19 91 MET A N 1
ATOM 726 C CA . MET A 1 91 ? 2.261 8.670 -3.278 1.00 80.19 91 MET A CA 1
ATOM 727 C C . MET A 1 91 ? 2.660 9.960 -4.000 1.00 80.19 91 MET A C 1
ATOM 729 O O . MET A 1 91 ? 3.400 9.906 -4.979 1.00 80.19 91 MET A O 1
ATOM 733 N N . CYS A 1 92 ? 2.243 11.127 -3.502 1.00 82.06 92 CYS A N 1
ATOM 734 C CA . CYS A 1 92 ? 2.611 12.415 -4.088 1.00 82.06 92 CYS A CA 1
ATOM 735 C C . CYS A 1 92 ? 4.128 12.649 -4.085 1.00 82.06 92 CYS A C 1
ATOM 737 O O . CYS A 1 92 ? 4.665 13.100 -5.094 1.00 82.06 92 CYS A O 1
ATOM 739 N N . ILE A 1 93 ? 4.824 12.323 -2.989 1.00 80.12 93 ILE A N 1
ATOM 740 C CA . ILE A 1 93 ? 6.289 12.434 -2.908 1.00 80.12 93 ILE A CA 1
ATOM 741 C C . ILE A 1 93 ? 6.953 11.501 -3.919 1.00 80.12 93 ILE A C 1
ATOM 743 O O . ILE A 1 93 ? 7.865 11.926 -4.625 1.00 80.12 93 ILE A O 1
ATOM 747 N N . THR A 1 94 ? 6.488 10.255 -4.029 1.00 77.94 94 THR A N 1
ATOM 748 C CA . THR A 1 94 ? 7.012 9.300 -5.007 1.00 77.94 94 THR A CA 1
ATOM 749 C C . THR A 1 94 ? 6.815 9.819 -6.431 1.00 77.94 94 THR A C 1
ATOM 751 O O . THR A 1 94 ? 7.787 9.908 -7.174 1.00 77.94 94 THR A O 1
ATOM 754 N N . TYR A 1 95 ? 5.609 10.258 -6.805 1.00 78.31 95 TYR A N 1
ATOM 755 C CA . TYR A 1 95 ? 5.358 10.838 -8.131 1.00 78.31 95 TYR A CA 1
ATOM 756 C C . TYR A 1 95 ? 6.224 12.073 -8.404 1.00 78.31 95 TYR A C 1
ATOM 758 O O . TYR A 1 95 ? 6.819 12.179 -9.475 1.00 78.31 95 TYR A O 1
ATOM 766 N N . ALA A 1 96 ? 6.343 12.983 -7.435 1.00 80.25 96 ALA A N 1
ATOM 767 C CA . ALA A 1 96 ? 7.187 14.167 -7.561 1.00 80.25 96 ALA A CA 1
ATOM 768 C C . ALA A 1 96 ? 8.671 13.805 -7.718 1.00 80.25 96 ALA A C 1
ATOM 770 O O . ALA A 1 96 ? 9.371 14.450 -8.494 1.00 80.25 96 ALA A O 1
ATOM 771 N N . ALA A 1 97 ? 9.151 12.761 -7.038 1.00 77.00 97 ALA A N 1
ATOM 772 C CA . ALA A 1 97 ? 10.516 12.271 -7.184 1.00 77.00 97 ALA A CA 1
ATOM 773 C C . ALA A 1 97 ? 10.758 11.662 -8.573 1.00 77.00 97 ALA A C 1
ATOM 775 O O . ALA A 1 97 ? 11.755 12.000 -9.200 1.00 77.00 97 ALA A O 1
ATOM 776 N N . PHE A 1 98 ? 9.843 10.834 -9.089 1.00 73.19 98 PHE A N 1
ATOM 777 C CA . PHE A 1 98 ? 9.969 10.239 -10.426 1.00 73.19 98 PHE A CA 1
ATOM 778 C C . PHE A 1 98 ? 9.921 11.291 -11.539 1.00 73.19 98 PHE A 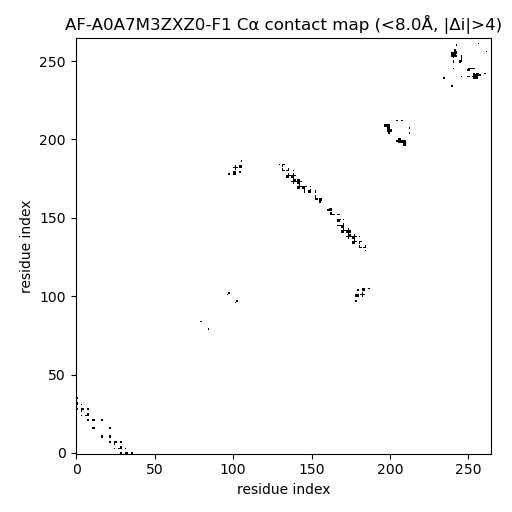C 1
ATOM 780 O O . PHE A 1 98 ? 10.771 11.287 -12.427 1.00 73.19 98 PHE A O 1
ATOM 787 N N . VAL A 1 99 ? 8.969 12.226 -11.475 1.00 75.88 99 VAL A N 1
ATOM 788 C CA . VAL A 1 99 ? 8.847 13.310 -12.462 1.00 75.88 99 VAL A CA 1
ATOM 789 C C . VAL A 1 99 ? 9.989 14.316 -12.319 1.00 75.88 99 VAL A C 1
ATOM 791 O O . VAL A 1 99 ? 10.539 14.761 -13.320 1.00 75.88 99 VAL A O 1
ATOM 794 N N . GLY A 1 100 ? 10.379 14.656 -11.089 1.00 75.19 100 GLY A N 1
ATOM 795 C CA . GLY A 1 100 ? 11.445 15.612 -10.803 1.00 75.19 100 GLY A CA 1
ATOM 796 C C . GLY A 1 100 ? 12.826 15.093 -11.195 1.00 75.19 100 GLY A C 1
ATOM 797 O O . GLY A 1 100 ? 13.520 15.752 -11.962 1.00 75.19 100 GLY A O 1
ATOM 798 N N . LEU A 1 101 ? 13.220 13.905 -10.720 1.00 72.62 101 LEU A N 1
ATOM 799 C CA . LEU A 1 101 ? 14.507 13.293 -11.074 1.00 72.62 101 LEU A CA 1
ATOM 800 C C . LEU A 1 101 ? 14.543 12.893 -12.547 1.00 72.62 101 LEU A C 1
ATOM 802 O O . LEU A 1 101 ? 15.523 13.189 -13.224 1.00 72.62 101 LEU A O 1
ATOM 806 N N . GLY A 1 102 ? 13.482 12.262 -13.057 1.00 69.06 102 GLY A N 1
ATOM 807 C CA . GLY A 1 102 ? 13.414 11.861 -14.461 1.00 69.06 102 GLY A CA 1
ATOM 808 C C . GLY A 1 102 ? 13.408 13.060 -15.408 1.00 69.06 102 GLY A C 1
ATOM 809 O O . GLY A 1 102 ? 14.176 13.091 -16.364 1.00 69.06 102 GLY A O 1
ATOM 810 N N . GLY A 1 103 ? 12.609 14.087 -15.110 1.00 71.25 103 GLY A N 1
ATOM 811 C CA . GLY A 1 103 ? 12.567 15.330 -15.880 1.00 71.25 103 GLY A CA 1
ATOM 812 C C . GLY A 1 103 ? 13.891 16.093 -15.843 1.00 71.25 103 GLY A C 1
ATOM 813 O O . GLY A 1 103 ? 14.361 16.544 -16.883 1.00 71.25 103 GLY A O 1
ATOM 814 N N . PHE A 1 104 ? 14.535 16.181 -14.675 1.00 73.31 104 PHE A N 1
ATOM 815 C CA . PHE A 1 104 ? 15.852 16.807 -14.535 1.00 73.31 104 PHE A CA 1
ATOM 816 C C . PHE A 1 104 ? 16.921 16.068 -15.347 1.00 73.31 104 PHE A C 1
ATOM 818 O O . PHE A 1 104 ? 17.611 16.697 -16.146 1.00 73.31 104 PHE A O 1
ATOM 825 N N . LEU A 1 105 ? 17.020 14.741 -15.209 1.00 70.12 105 LEU A N 1
ATOM 826 C CA . LEU A 1 105 ? 17.985 13.926 -15.957 1.00 70.12 105 LEU A CA 1
ATOM 827 C C . LEU A 1 105 ? 17.771 14.023 -17.472 1.00 70.12 105 LEU A C 1
ATOM 829 O O . LEU A 1 105 ? 18.744 14.132 -18.214 1.00 70.12 105 LEU A O 1
ATOM 833 N N . ASN A 1 106 ? 16.515 14.059 -17.918 1.00 67.88 106 ASN A N 1
ATOM 834 C CA . ASN A 1 106 ? 16.182 14.222 -19.330 1.00 67.88 106 ASN A CA 1
ATOM 835 C C . ASN A 1 106 ? 16.449 15.644 -19.850 1.00 67.88 106 ASN A C 1
ATOM 837 O O . ASN A 1 106 ? 16.724 15.801 -21.030 1.00 67.88 106 ASN A O 1
ATOM 841 N N . SER A 1 107 ? 16.409 16.673 -18.995 1.00 67.06 107 SER A N 1
ATOM 842 C CA . SER A 1 107 ? 16.635 18.072 -19.400 1.00 67.06 107 SER A CA 1
ATOM 843 C C . SER A 1 107 ? 18.106 18.482 -19.542 1.00 67.06 107 SER A C 1
ATOM 845 O O . SER A 1 107 ? 18.394 19.519 -20.133 1.00 67.06 107 SER A O 1
ATOM 847 N N . ILE A 1 108 ? 19.037 17.717 -18.959 1.00 64.81 108 ILE A N 1
ATOM 848 C CA . ILE A 1 108 ? 20.468 18.079 -18.898 1.00 64.81 108 ILE A CA 1
ATOM 849 C C . ILE A 1 108 ? 21.264 17.486 -20.059 1.00 64.81 108 ILE A C 1
ATOM 851 O O . ILE A 1 108 ? 22.339 17.990 -20.385 1.00 64.81 108 ILE A O 1
ATOM 855 N N . TYR A 1 109 ? 20.749 16.436 -20.693 1.00 59.03 109 TYR A N 1
ATOM 856 C CA . TYR A 1 109 ? 21.335 15.936 -21.926 1.00 59.03 109 TYR A CA 1
ATOM 857 C C . TYR A 1 109 ? 20.865 16.816 -23.088 1.00 59.03 109 TYR A C 1
ATOM 859 O O . TYR A 1 109 ? 19.658 16.994 -23.244 1.00 59.03 109 TYR A O 1
ATOM 867 N N . PRO A 1 110 ? 21.783 17.403 -23.877 1.00 54.34 110 PRO A N 1
ATOM 868 C CA . PRO A 1 110 ? 21.389 18.153 -25.058 1.00 54.34 110 PRO A CA 1
ATOM 869 C C . PRO A 1 110 ? 20.666 17.209 -26.019 1.00 54.34 110 PRO A C 1
ATOM 871 O O . PRO A 1 110 ? 21.129 16.088 -26.240 1.00 54.34 110 PRO A O 1
ATOM 874 N N . ASP A 1 111 ? 19.550 17.662 -26.595 1.00 54.09 111 ASP A N 1
ATOM 875 C CA . ASP A 1 111 ? 19.010 17.029 -27.793 1.00 54.09 111 ASP A CA 1
ATOM 876 C C . ASP A 1 111 ? 20.158 16.975 -28.800 1.00 54.09 111 ASP A C 1
ATOM 878 O O . ASP A 1 111 ? 20.713 18.015 -29.172 1.00 54.09 111 ASP A O 1
ATOM 882 N N . GLU A 1 112 ? 20.554 15.776 -29.217 1.00 50.53 112 GLU A N 1
ATOM 883 C CA . GLU A 1 112 ? 21.461 15.599 -30.343 1.00 50.53 112 GLU A CA 1
ATOM 884 C C . GLU A 1 112 ? 20.702 15.992 -31.615 1.00 50.53 112 GLU A C 1
ATOM 886 O O . GLU A 1 112 ? 20.305 15.169 -32.433 1.00 50.53 112 GLU A O 1
ATOM 891 N N . VAL A 1 113 ? 20.461 17.293 -31.777 1.00 45.12 113 VAL A N 1
ATOM 892 C CA . VAL A 1 113 ? 20.236 17.902 -33.078 1.00 45.12 113 VAL A CA 1
ATOM 893 C C . VAL A 1 113 ? 21.613 17.948 -33.726 1.00 45.12 113 VAL A C 1
ATOM 895 O O . VAL A 1 113 ? 22.316 18.959 -33.688 1.00 45.12 113 VAL A O 1
ATOM 898 N N . SER A 1 114 ? 22.037 16.804 -34.259 1.00 39.97 114 SER A N 1
ATOM 899 C CA . SER A 1 114 ? 23.186 16.729 -35.144 1.00 39.97 114 SER A CA 1
ATOM 900 C C . SER A 1 114 ? 22.859 17.518 -36.411 1.00 39.97 114 SER A C 1
ATOM 902 O O . SER A 1 114 ? 22.109 17.100 -37.292 1.00 39.97 114 SER A O 1
ATOM 904 N N . HIS A 1 115 ? 23.438 18.710 -36.507 1.00 46.34 115 HIS A N 1
ATOM 905 C CA . HIS A 1 115 ? 23.843 19.230 -37.800 1.00 46.34 115 HIS A CA 1
ATOM 906 C C . HIS A 1 115 ? 25.044 18.405 -38.267 1.00 46.34 115 HIS A C 1
ATOM 908 O O . HIS A 1 115 ? 26.168 18.836 -38.066 1.00 46.34 115 HIS A O 1
ATOM 914 N N . ASP A 1 116 ? 24.803 17.247 -38.879 1.00 42.00 116 ASP A N 1
ATOM 915 C CA . ASP A 1 116 ? 25.807 16.542 -39.684 1.00 42.00 116 ASP A CA 1
ATOM 916 C C . ASP A 1 116 ? 25.151 16.049 -40.979 1.00 42.00 116 ASP A C 1
ATOM 918 O O . ASP A 1 116 ? 24.887 14.872 -41.215 1.00 42.00 116 ASP A O 1
ATOM 922 N N . ASP A 1 117 ? 24.854 17.019 -41.837 1.00 47.81 117 ASP A N 1
ATOM 923 C CA . ASP A 1 117 ? 24.799 16.804 -43.275 1.00 47.81 117 ASP A CA 1
ATOM 924 C C . ASP A 1 117 ? 26.258 16.649 -43.722 1.00 47.81 117 ASP A C 1
ATOM 926 O O . ASP A 1 117 ? 26.960 17.648 -43.694 1.00 47.81 117 ASP A O 1
ATOM 930 N N . HIS A 1 118 ? 26.739 15.420 -43.982 1.00 42.28 118 HIS A N 1
ATOM 931 C CA . HIS A 1 118 ? 27.817 15.036 -44.922 1.00 42.28 118 HIS A CA 1
ATOM 932 C C . HIS A 1 118 ? 28.289 13.584 -44.679 1.00 42.28 118 HIS A C 1
ATOM 934 O O . HIS A 1 118 ? 28.969 13.309 -43.696 1.00 42.28 118 HIS A O 1
ATOM 940 N N . GLY A 1 119 ? 28.066 12.674 -45.640 1.00 32.66 119 GLY A N 1
ATOM 941 C CA . GLY A 1 119 ? 28.873 11.445 -45.736 1.00 32.66 119 GLY A CA 1
ATOM 942 C C . GLY A 1 119 ? 28.177 10.231 -46.343 1.00 32.66 119 GLY A C 1
ATOM 943 O O . GLY A 1 119 ? 27.498 9.481 -45.660 1.00 32.66 119 GLY A O 1
ATOM 944 N N . TYR A 1 120 ? 28.392 10.009 -47.638 1.00 41.00 120 TYR A N 1
ATOM 945 C CA . TYR A 1 120 ? 28.080 8.762 -48.337 1.00 41.00 120 TYR A CA 1
ATOM 946 C C . TYR A 1 120 ? 28.800 7.550 -47.705 1.00 41.00 120 TYR A C 1
ATOM 948 O O . TYR A 1 120 ? 30.028 7.521 -47.702 1.00 41.00 120 TYR A O 1
ATOM 956 N N . GLY A 1 121 ? 28.042 6.505 -47.359 1.00 32.69 121 GLY A N 1
ATOM 957 C CA . GLY A 1 121 ? 28.483 5.107 -47.447 1.00 32.69 121 GLY A CA 1
ATOM 958 C C . GLY A 1 121 ? 28.920 4.410 -46.153 1.00 32.69 121 GLY A C 1
ATOM 959 O O . GLY A 1 121 ? 29.859 4.842 -45.497 1.00 32.69 121 GLY A O 1
ATOM 960 N N . GLY A 1 122 ? 28.316 3.238 -45.920 1.00 35.22 122 GLY A N 1
ATOM 961 C CA . GLY A 1 122 ? 28.881 2.147 -45.120 1.00 35.22 122 GLY A CA 1
ATOM 962 C C . GLY A 1 122 ? 28.300 2.010 -43.716 1.00 35.22 122 GLY A C 1
ATOM 963 O O . GLY A 1 122 ? 28.552 2.865 -42.884 1.00 35.22 122 GLY A O 1
ATOM 964 N N . ASP A 1 123 ? 27.522 0.939 -43.534 1.00 48.47 123 ASP A N 1
ATOM 965 C CA . ASP A 1 123 ? 27.495 -0.007 -42.407 1.00 48.47 123 ASP A CA 1
ATOM 966 C C . ASP A 1 123 ? 27.712 0.477 -40.950 1.00 48.47 123 ASP A C 1
ATOM 968 O O . ASP A 1 123 ? 28.589 1.267 -40.626 1.00 48.47 123 ASP A O 1
ATOM 972 N N . ASP A 1 124 ? 26.948 -0.164 -40.056 1.00 43.31 124 ASP A N 1
ATOM 973 C CA . ASP A 1 124 ? 27.224 -0.333 -38.619 1.00 43.31 124 ASP A CA 1
ATOM 974 C C . ASP A 1 124 ? 26.719 0.730 -37.628 1.00 43.31 124 ASP A C 1
ATOM 976 O O . ASP A 1 124 ? 27.474 1.274 -36.824 1.00 43.31 124 ASP A O 1
ATOM 980 N N . HIS A 1 125 ? 25.396 0.892 -37.536 1.00 45.59 125 HIS A N 1
ATOM 981 C CA . HIS A 1 125 ? 24.760 1.262 -36.261 1.00 45.59 125 HIS A CA 1
ATOM 982 C C . HIS A 1 125 ? 23.714 0.215 -35.853 1.00 45.59 125 HIS A C 1
ATOM 984 O O . HIS A 1 125 ? 22.541 0.509 -35.626 1.00 45.59 125 HIS A O 1
ATOM 990 N N . GLU A 1 126 ? 24.155 -1.045 -35.773 1.00 44.38 126 GLU A N 1
ATOM 991 C CA . GLU A 1 126 ? 23.459 -2.077 -35.005 1.00 44.38 126 GLU A CA 1
ATOM 992 C C . GLU A 1 126 ? 23.407 -1.644 -33.534 1.00 44.38 126 GLU A C 1
ATOM 994 O O . GLU A 1 126 ? 24.428 -1.317 -32.931 1.00 44.38 126 GLU A O 1
ATOM 999 N N . HIS A 1 127 ? 22.189 -1.601 -32.994 1.00 49.34 127 HIS A N 1
ATOM 1000 C CA . HIS A 1 127 ? 21.819 -1.217 -31.633 1.00 49.34 127 HIS A CA 1
ATOM 1001 C C . HIS A 1 127 ? 22.951 -1.352 -30.602 1.00 49.34 127 HIS A C 1
ATOM 1003 O O . HIS A 1 127 ? 23.240 -2.447 -30.115 1.00 49.34 127 HIS A O 1
ATOM 1009 N N . HIS A 1 128 ? 23.553 -0.227 -30.208 1.00 52.44 128 HIS A N 1
ATOM 1010 C CA . HIS A 1 128 ? 24.401 -0.192 -29.022 1.00 52.44 128 HIS A CA 1
ATOM 1011 C C . HIS A 1 128 ? 23.586 -0.732 -27.839 1.00 52.44 128 HIS A C 1
ATOM 1013 O O . HIS A 1 128 ? 22.514 -0.212 -27.526 1.00 52.44 128 HIS A O 1
ATOM 1019 N N . GLY A 1 129 ? 24.050 -1.823 -27.224 1.00 56.72 129 GLY A N 1
ATOM 1020 C CA . GLY A 1 129 ? 23.358 -2.444 -26.099 1.00 56.72 129 GLY A CA 1
ATOM 1021 C C . GLY A 1 129 ? 23.117 -1.422 -24.989 1.00 56.72 129 GLY A C 1
ATOM 1022 O O . GLY A 1 129 ? 24.061 -0.826 -24.473 1.00 56.72 129 GLY A O 1
ATOM 1023 N N . SER A 1 130 ? 21.851 -1.213 -24.631 1.00 69.62 130 SER A N 1
ATOM 1024 C CA . SER A 1 130 ? 21.477 -0.317 -23.541 1.00 69.62 130 SER A CA 1
ATOM 1025 C C . SER A 1 130 ? 21.982 -0.871 -22.205 1.00 69.62 130 SER A C 1
ATOM 1027 O O . SER A 1 130 ? 21.744 -2.032 -21.868 1.00 69.62 130 SER A O 1
ATOM 1029 N N . GLY A 1 131 ? 22.671 -0.036 -21.421 1.00 82.00 131 GLY A N 1
ATOM 1030 C CA . GLY A 1 131 ? 23.047 -0.353 -20.038 1.00 82.00 131 GLY A CA 1
ATOM 1031 C C . GLY A 1 131 ? 21.873 -0.253 -19.053 1.00 82.00 131 GLY A C 1
ATOM 1032 O O . GLY A 1 131 ? 22.003 -0.664 -17.896 1.00 82.00 131 GLY A O 1
ATOM 1033 N N . SER A 1 132 ? 20.722 0.261 -19.499 1.00 85.88 132 SER A N 1
ATOM 1034 C CA . SER A 1 132 ? 19.535 0.523 -18.680 1.00 85.88 132 SER A CA 1
ATOM 1035 C C . SER A 1 132 ? 19.003 -0.705 -17.925 1.00 85.88 132 SER A C 1
ATOM 1037 O O . SER A 1 132 ? 18.722 -0.560 -16.732 1.00 85.88 132 SER A O 1
ATOM 1039 N N . PRO A 1 133 ? 18.949 -1.928 -18.500 1.00 88.44 133 PRO A N 1
ATOM 1040 C CA . PRO A 1 133 ? 18.533 -3.120 -17.757 1.00 88.44 133 PRO A CA 1
ATOM 1041 C C . PRO A 1 133 ? 19.442 -3.440 -16.562 1.00 88.44 133 PRO A C 1
ATOM 1043 O O . PRO A 1 133 ? 18.960 -3.824 -15.494 1.00 88.44 133 PRO A O 1
ATOM 1046 N N . ILE A 1 134 ? 20.759 -3.247 -16.708 1.00 90.06 134 ILE A N 1
ATOM 1047 C CA . ILE A 1 134 ? 21.732 -3.515 -15.640 1.00 90.06 134 ILE A CA 1
ATOM 1048 C C . ILE A 1 134 ? 21.584 -2.472 -14.533 1.00 90.06 134 ILE A C 1
ATOM 1050 O O . ILE A 1 134 ? 21.453 -2.840 -13.366 1.00 90.06 134 ILE A O 1
ATOM 1054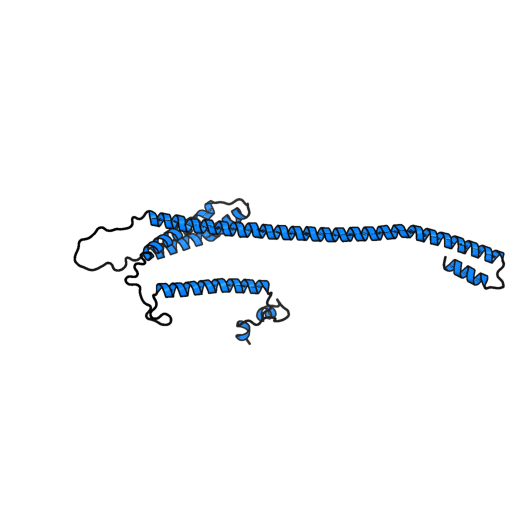 N N . VAL A 1 135 ? 21.536 -1.184 -14.888 1.00 90.31 135 VAL A N 1
ATOM 1055 C CA . VAL A 1 135 ? 21.351 -0.085 -13.923 1.00 90.31 135 VAL A CA 1
ATOM 1056 C C . VAL A 1 135 ? 20.029 -0.237 -13.168 1.00 90.31 135 VAL A C 1
ATOM 1058 O O . VAL A 1 135 ? 20.005 -0.111 -11.943 1.00 90.31 135 VAL A O 1
ATOM 1061 N N . PHE A 1 136 ? 18.949 -0.588 -13.870 1.00 90.44 136 PHE A N 1
ATOM 1062 C CA . PHE A 1 136 ? 17.653 -0.880 -13.262 1.00 90.44 136 PHE A CA 1
ATOM 1063 C C . PHE A 1 136 ? 17.750 -2.026 -12.246 1.00 90.44 136 PHE A C 1
ATOM 1065 O O . PHE A 1 136 ? 17.344 -1.868 -11.094 1.00 90.44 136 PHE A O 1
ATOM 1072 N N . SER A 1 137 ? 18.341 -3.159 -12.641 1.00 93.56 137 SER A N 1
ATOM 1073 C CA . SER A 1 137 ? 18.492 -4.322 -11.756 1.00 93.56 137 SER A CA 1
ATOM 1074 C C . SER A 1 137 ? 19.352 -4.022 -10.521 1.00 93.56 137 SER A C 1
ATOM 1076 O O . SER A 1 137 ? 19.008 -4.445 -9.418 1.00 93.56 137 SER A O 1
ATOM 1078 N N . LEU A 1 138 ? 20.417 -3.225 -10.675 1.00 94.44 138 LEU A N 1
ATOM 1079 C CA . LEU A 1 138 ? 21.259 -2.764 -9.572 1.00 94.44 138 LEU A CA 1
ATOM 1080 C C . LEU A 1 138 ? 20.470 -1.868 -8.608 1.00 94.44 138 LEU A C 1
ATOM 1082 O O . LEU A 1 138 ? 20.590 -2.017 -7.394 1.00 94.44 138 LEU A O 1
ATOM 1086 N N . GLY A 1 139 ? 19.631 -0.973 -9.134 1.00 93.62 139 GLY A N 1
ATOM 1087 C CA . GLY A 1 139 ? 18.734 -0.145 -8.327 1.00 93.62 139 GLY A CA 1
ATOM 1088 C C . GLY A 1 139 ? 17.753 -0.983 -7.503 1.00 93.62 139 GLY A C 1
ATOM 1089 O O . GLY A 1 139 ? 17.641 -0.783 -6.292 1.00 93.62 139 GLY A O 1
ATOM 1090 N N . VAL A 1 140 ? 17.109 -1.976 -8.130 1.00 94.88 140 VAL A N 1
ATOM 1091 C CA . VAL A 1 140 ? 16.216 -2.929 -7.443 1.00 94.88 140 VAL A CA 1
ATOM 1092 C C . VAL A 1 140 ? 16.970 -3.711 -6.365 1.00 94.88 140 VAL A C 1
ATOM 1094 O O . VAL A 1 140 ? 16.478 -3.833 -5.245 1.00 94.88 140 VAL A O 1
ATOM 1097 N N . MET A 1 141 ? 18.178 -4.197 -6.661 1.00 96.25 141 MET A N 1
ATOM 1098 C CA . MET A 1 141 ? 19.015 -4.913 -5.695 1.00 96.25 141 MET A CA 1
ATOM 1099 C C . MET A 1 141 ? 19.329 -4.049 -4.469 1.00 96.25 141 MET A C 1
ATOM 1101 O O . MET A 1 141 ? 19.099 -4.484 -3.343 1.00 96.25 141 MET A O 1
ATOM 1105 N N . LEU A 1 142 ? 19.848 -2.834 -4.671 1.00 94.94 142 LEU A N 1
ATOM 1106 C CA . LEU A 1 142 ? 20.216 -1.932 -3.575 1.00 94.94 142 LEU A CA 1
ATOM 1107 C C . LEU A 1 142 ? 18.993 -1.532 -2.743 1.00 94.94 142 LEU A C 1
ATOM 1109 O O . LEU A 1 142 ? 19.077 -1.487 -1.516 1.00 94.94 142 LEU A O 1
ATOM 1113 N N . PHE A 1 143 ? 17.847 -1.324 -3.399 1.00 94.69 143 PHE A N 1
ATOM 1114 C CA . PHE A 1 143 ? 16.584 -1.063 -2.717 1.00 94.69 143 PHE A CA 1
ATOM 1115 C C . PHE A 1 143 ? 16.159 -2.237 -1.833 1.00 94.69 143 PHE A C 1
ATOM 1117 O O . PHE A 1 143 ? 15.932 -2.052 -0.641 1.00 94.69 143 PHE A O 1
ATOM 1124 N N . LEU A 1 144 ? 16.092 -3.452 -2.385 1.00 95.62 144 LEU A N 1
ATOM 1125 C CA . LEU A 1 144 ? 15.668 -4.637 -1.636 1.00 95.62 144 LEU A CA 1
ATOM 1126 C C . LEU A 1 144 ? 16.660 -5.014 -0.527 1.00 95.62 144 LEU A C 1
ATOM 1128 O O . LEU A 1 144 ? 16.240 -5.483 0.528 1.00 95.62 144 LEU A O 1
ATOM 1132 N N . MET A 1 145 ? 17.957 -4.760 -0.723 1.00 95.94 145 MET A N 1
ATOM 1133 C CA . MET A 1 145 ? 18.992 -4.991 0.288 1.00 95.94 145 MET A CA 1
ATOM 1134 C C . MET A 1 145 ? 18.832 -4.068 1.504 1.00 95.94 145 MET A C 1
ATOM 1136 O O . MET A 1 145 ? 19.004 -4.514 2.636 1.00 95.94 145 MET A O 1
ATOM 1140 N N . GLY A 1 146 ? 18.477 -2.799 1.289 1.00 92.94 146 GLY A N 1
ATOM 1141 C CA . GLY A 1 146 ? 18.173 -1.859 2.373 1.00 92.94 146 GLY A CA 1
ATOM 1142 C C . GLY A 1 146 ? 16.726 -1.922 2.871 1.00 92.94 146 GLY A C 1
ATOM 1143 O O . GLY A 1 146 ? 16.384 -1.274 3.861 1.00 92.94 146 GLY A O 1
ATOM 1144 N N . PHE A 1 147 ? 15.836 -2.645 2.186 1.00 93.75 147 PHE A N 1
ATOM 1145 C CA . PHE A 1 147 ? 14.397 -2.591 2.448 1.00 93.75 147 PHE A CA 1
ATOM 1146 C C . PHE A 1 147 ? 14.011 -2.899 3.907 1.00 93.75 147 PHE A C 1
ATOM 1148 O O . PHE A 1 147 ? 13.171 -2.172 4.445 1.00 93.75 147 PHE A O 1
ATOM 1155 N N . PRO A 1 148 ? 14.627 -3.883 4.600 1.00 93.94 148 PRO A N 1
ATOM 1156 C CA . PRO A 1 148 ? 14.299 -4.157 5.999 1.00 93.94 148 PRO A CA 1
ATOM 1157 C C . PRO A 1 148 ? 14.571 -2.968 6.934 1.00 93.94 148 PRO A C 1
ATOM 1159 O O . PRO A 1 148 ? 13.720 -2.622 7.753 1.00 93.94 148 PRO A O 1
ATOM 1162 N N . SER A 1 149 ? 15.727 -2.307 6.796 1.00 92.12 149 SER A N 1
ATOM 1163 C CA . SER A 1 149 ? 16.076 -1.141 7.620 1.00 92.12 149 SER A CA 1
ATOM 1164 C C . SER A 1 149 ? 15.209 0.065 7.262 1.00 92.12 149 SER A C 1
ATOM 1166 O O . SER A 1 149 ? 14.718 0.768 8.141 1.00 92.12 149 SER A O 1
ATOM 1168 N N . PHE A 1 150 ? 14.921 0.241 5.972 1.00 91.00 150 PHE A N 1
ATOM 1169 C CA . PHE A 1 150 ? 14.009 1.268 5.483 1.00 91.00 150 PHE A CA 1
ATOM 1170 C C . PHE A 1 150 ? 12.598 1.136 6.070 1.00 91.00 150 PHE A C 1
ATOM 1172 O O . PHE A 1 150 ? 12.035 2.123 6.547 1.00 91.00 150 PHE A O 1
ATOM 1179 N N . GLN A 1 151 ? 12.041 -0.079 6.087 1.00 91.25 151 GLN A N 1
ATOM 1180 C CA . GLN A 1 151 ? 10.721 -0.349 6.656 1.00 91.25 151 GLN A CA 1
ATOM 1181 C C . GLN A 1 151 ? 10.691 -0.095 8.168 1.00 91.25 151 GLN A C 1
ATOM 1183 O O . GLN A 1 151 ? 9.739 0.516 8.660 1.00 91.25 151 GLN A O 1
ATOM 1188 N N . GLY A 1 152 ? 11.734 -0.510 8.893 1.00 89.19 152 GLY A N 1
ATOM 1189 C CA . GLY A 1 152 ? 11.868 -0.251 10.328 1.00 89.19 152 GLY A CA 1
ATOM 1190 C C . GLY A 1 152 ? 11.915 1.244 10.651 1.00 89.19 152 GLY A C 1
ATOM 1191 O O . GLY A 1 152 ? 11.140 1.729 11.476 1.00 89.19 152 GLY A O 1
ATOM 1192 N N . THR A 1 153 ? 12.756 2.002 9.948 1.00 90.00 153 THR A N 1
ATOM 1193 C CA . THR A 1 153 ? 12.918 3.443 10.187 1.00 90.00 153 THR A CA 1
ATOM 1194 C C . THR A 1 153 ? 11.687 4.247 9.798 1.00 90.00 153 THR A C 1
ATOM 1196 O O . THR A 1 153 ? 11.289 5.136 10.552 1.00 90.00 153 THR A O 1
ATOM 1199 N N . LEU A 1 154 ? 11.029 3.922 8.678 1.00 86.12 154 LEU A N 1
ATOM 1200 C CA . LEU A 1 154 ? 9.739 4.530 8.348 1.00 86.12 154 LEU A CA 1
ATOM 1201 C C . LEU A 1 154 ? 8.682 4.204 9.405 1.00 86.12 154 LEU A C 1
ATOM 1203 O O . LEU A 1 154 ? 7.943 5.098 9.805 1.00 86.12 154 LEU A O 1
ATOM 1207 N N . GLY A 1 155 ? 8.629 2.963 9.895 1.00 86.25 155 GLY A N 1
ATOM 1208 C CA . GLY A 1 155 ? 7.732 2.572 10.983 1.00 86.25 155 GLY A CA 1
ATOM 1209 C C . GLY A 1 155 ? 7.951 3.397 12.255 1.00 86.25 155 GLY A C 1
ATOM 1210 O O . GLY A 1 155 ? 6.983 3.880 12.844 1.00 86.25 155 GLY A O 1
ATOM 1211 N N . ASN A 1 156 ? 9.207 3.631 12.643 1.00 88.69 156 ASN A N 1
ATOM 1212 C CA . ASN A 1 156 ? 9.562 4.465 13.797 1.00 88.69 156 ASN A CA 1
ATOM 1213 C C . ASN A 1 156 ? 9.182 5.938 13.579 1.00 88.69 156 ASN A C 1
ATOM 1215 O O . ASN A 1 156 ? 8.517 6.534 14.427 1.00 88.69 156 ASN A O 1
ATOM 1219 N N . LEU A 1 157 ? 9.496 6.496 12.404 1.00 85.44 157 LEU A N 1
ATOM 1220 C CA . LEU A 1 157 ? 9.142 7.871 12.037 1.00 85.44 157 LEU A CA 1
ATOM 1221 C C . LEU A 1 157 ? 7.621 8.089 12.049 1.00 85.44 157 LEU A C 1
ATOM 1223 O O . LEU A 1 157 ? 7.126 9.076 12.589 1.00 85.44 157 LEU A O 1
ATOM 1227 N N . LEU A 1 158 ? 6.870 7.142 11.485 1.00 83.00 158 LEU A N 1
ATOM 1228 C CA . LEU A 1 158 ? 5.413 7.193 11.402 1.00 83.00 158 LEU A CA 1
ATOM 1229 C C . LEU A 1 158 ? 4.745 6.988 12.759 1.00 83.00 158 LEU A C 1
ATOM 1231 O O . LEU A 1 158 ? 3.673 7.548 12.981 1.00 83.00 158 LEU A O 1
ATOM 1235 N N . SER A 1 159 ? 5.347 6.206 13.658 1.00 82.50 159 SER A N 1
ATOM 1236 C CA . SER A 1 159 ? 4.828 5.939 15.006 1.00 82.50 159 SER A CA 1
ATOM 1237 C C . SER A 1 159 ? 5.216 7.002 16.043 1.00 82.50 159 SER A C 1
ATOM 1239 O O . SER A 1 159 ? 4.588 7.047 17.099 1.00 82.50 159 SER A O 1
ATOM 1241 N N . GLY A 1 160 ? 6.152 7.903 15.722 1.00 80.12 160 GLY A N 1
ATOM 1242 C CA . GLY A 1 160 ? 6.612 8.97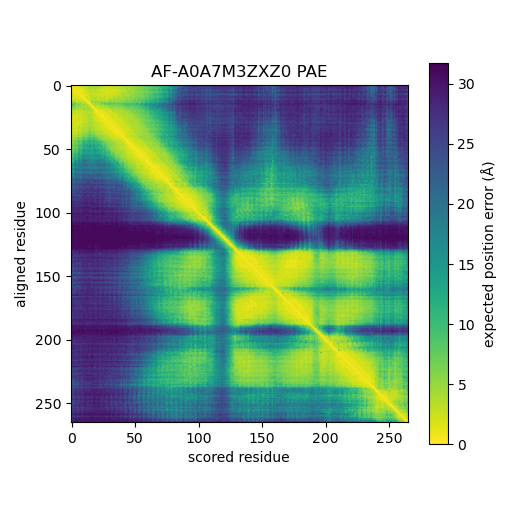4 16.615 1.00 80.12 160 GLY A CA 1
ATOM 1243 C C . GLY A 1 160 ? 7.702 8.536 17.600 1.00 80.12 160 GLY A C 1
ATOM 1244 O O . GLY A 1 160 ? 7.904 9.194 18.618 1.00 80.12 160 GLY A O 1
ATOM 1245 N N . VAL A 1 161 ? 8.376 7.422 17.312 1.00 86.38 161 VAL A N 1
ATOM 1246 C CA . VAL A 1 161 ? 9.518 6.900 18.075 1.00 86.38 161 VAL A CA 1
ATOM 1247 C C . VAL A 1 161 ? 10.821 7.407 17.448 1.00 86.38 161 VAL A C 1
ATOM 1249 O O . VAL A 1 161 ? 10.850 7.787 16.277 1.00 86.38 161 VAL A O 1
ATOM 1252 N N . GLU A 1 162 ? 11.906 7.437 18.225 1.00 87.56 162 GLU A N 1
ATOM 1253 C CA . GLU A 1 162 ? 13.232 7.811 17.729 1.00 87.56 162 GLU A CA 1
ATOM 1254 C C . GLU A 1 162 ? 13.626 6.960 16.509 1.00 87.56 162 GLU A C 1
ATOM 1256 O O . GLU A 1 162 ? 13.567 5.728 16.527 1.00 87.56 162 GLU A O 1
ATOM 1261 N N . ALA A 1 163 ? 13.989 7.640 15.422 1.00 86.56 163 ALA A N 1
ATOM 1262 C CA . ALA A 1 163 ? 14.267 7.031 14.131 1.00 86.56 163 ALA A CA 1
ATOM 1263 C C . ALA A 1 163 ? 15.672 7.425 13.666 1.00 86.56 163 ALA A C 1
ATOM 1265 O O . ALA A 1 163 ? 15.990 8.609 13.545 1.00 86.56 163 ALA A O 1
ATOM 1266 N N . ASN A 1 164 ? 16.507 6.430 13.365 1.00 89.75 164 ASN A N 1
ATOM 1267 C CA . ASN A 1 164 ? 17.811 6.662 12.761 1.00 89.75 164 ASN A CA 1
ATOM 1268 C C . ASN A 1 164 ? 17.651 6.846 11.247 1.00 89.75 164 ASN A C 1
ATOM 1270 O O . ASN A 1 164 ? 17.509 5.880 10.500 1.00 89.75 164 ASN A O 1
ATOM 1274 N N . LEU A 1 165 ? 17.687 8.097 10.783 1.00 87.31 165 LEU A N 1
ATOM 1275 C CA . LEU A 1 165 ? 17.531 8.427 9.361 1.00 87.31 165 LEU A CA 1
ATOM 1276 C C . LEU A 1 165 ? 18.627 7.821 8.468 1.00 87.31 165 LEU A C 1
ATOM 1278 O O . LEU A 1 165 ? 18.387 7.630 7.276 1.00 87.31 165 LEU A O 1
ATOM 1282 N N . GLY A 1 166 ? 19.799 7.483 9.020 1.00 88.62 166 GLY A N 1
ATOM 1283 C CA . GLY A 1 166 ? 20.876 6.826 8.273 1.00 88.62 166 GLY A CA 1
ATOM 1284 C C . GLY A 1 166 ? 20.464 5.465 7.704 1.00 88.62 166 GLY A C 1
ATOM 1285 O O . GLY A 1 166 ? 20.894 5.092 6.613 1.00 88.62 166 GLY A O 1
ATOM 1286 N N . ASP A 1 167 ? 19.539 4.780 8.375 1.00 89.69 167 ASP A N 1
ATOM 1287 C CA . ASP A 1 167 ? 19.051 3.451 7.997 1.00 89.69 167 ASP A CA 1
ATOM 1288 C C . ASP A 1 167 ? 18.136 3.473 6.753 1.00 89.69 167 ASP A C 1
ATOM 1290 O O . ASP A 1 167 ? 17.870 2.424 6.159 1.00 89.69 167 ASP A O 1
ATOM 1294 N N . LEU A 1 168 ? 17.696 4.663 6.312 1.00 89.94 168 LEU A N 1
ATOM 1295 C CA . LEU A 1 168 ? 17.017 4.867 5.023 1.00 89.94 168 LEU A CA 1
ATOM 1296 C C . LEU A 1 168 ? 18.001 4.911 3.844 1.00 89.94 168 LEU A C 1
ATOM 1298 O O . LEU A 1 168 ? 17.590 4.735 2.696 1.00 89.94 168 LEU A O 1
ATOM 1302 N N . GLY A 1 169 ? 19.286 5.177 4.103 1.00 90.38 169 GLY A N 1
ATOM 1303 C CA . GLY A 1 169 ? 20.247 5.610 3.088 1.00 90.38 169 GLY A CA 1
ATOM 1304 C C . GLY A 1 169 ? 20.432 4.619 1.941 1.00 90.38 169 GLY A C 1
ATOM 1305 O O . GLY A 1 169 ? 20.394 5.016 0.778 1.00 90.38 169 GLY A O 1
ATOM 1306 N N . LEU A 1 170 ? 20.571 3.328 2.249 1.00 92.38 170 LEU A N 1
ATOM 1307 C CA . LEU A 1 170 ? 20.805 2.295 1.237 1.00 92.38 170 LEU A CA 1
ATOM 1308 C C . LEU A 1 170 ? 19.599 2.116 0.300 1.00 92.38 170 LEU A C 1
ATOM 1310 O O . LEU A 1 170 ? 19.767 2.089 -0.919 1.00 92.38 170 LEU A O 1
ATOM 1314 N N . SER A 1 171 ? 18.384 2.075 0.852 1.00 92.69 171 SER A N 1
ATOM 1315 C CA . SER A 1 171 ? 17.153 1.964 0.058 1.00 92.69 171 SER A CA 1
ATOM 1316 C C . SER A 1 171 ? 16.878 3.208 -0.769 1.00 92.69 171 SER A C 1
ATOM 1318 O O . SER A 1 171 ? 16.480 3.098 -1.924 1.00 92.69 171 SER A O 1
ATOM 1320 N N . MET A 1 172 ? 17.113 4.396 -0.204 1.00 90.50 172 MET A N 1
ATOM 1321 C CA . MET A 1 172 ? 16.929 5.665 -0.912 1.00 90.50 172 MET A CA 1
ATOM 1322 C C . MET A 1 172 ? 17.942 5.837 -2.049 1.00 90.50 172 MET A C 1
ATOM 1324 O O . MET A 1 172 ? 17.589 6.331 -3.123 1.00 90.50 172 MET A O 1
ATOM 1328 N N . LEU A 1 173 ? 19.181 5.374 -1.859 1.00 91.94 173 LEU A N 1
ATOM 1329 C CA . LEU A 1 173 ? 20.174 5.303 -2.927 1.00 91.94 173 LEU A CA 1
ATOM 1330 C C . LEU A 1 173 ? 19.744 4.306 -4.012 1.00 91.94 173 LEU A C 1
ATOM 1332 O O . LEU A 1 173 ? 19.783 4.648 -5.192 1.00 91.94 173 LEU A O 1
ATOM 1336 N N . GLY A 1 174 ? 19.246 3.126 -3.630 1.00 92.44 174 GLY A N 1
ATOM 1337 C CA . GLY A 1 174 ? 18.675 2.152 -4.566 1.00 92.44 174 GLY A CA 1
ATOM 1338 C C . GLY A 1 174 ? 17.512 2.714 -5.390 1.00 92.44 174 GLY A C 1
ATOM 1339 O O . GLY A 1 174 ? 17.513 2.583 -6.612 1.00 92.44 174 GLY A O 1
ATOM 1340 N N . LEU A 1 175 ? 16.573 3.427 -4.755 1.00 90.56 175 LEU A N 1
ATOM 1341 C CA . LEU A 1 175 ? 15.466 4.115 -5.437 1.00 90.56 175 LEU A CA 1
ATOM 1342 C C . LEU A 1 175 ? 15.954 5.201 -6.400 1.00 90.56 175 LEU A C 1
ATOM 1344 O O . LEU A 1 175 ? 15.386 5.361 -7.479 1.00 90.56 175 LEU A O 1
ATOM 1348 N N . THR A 1 176 ? 17.014 5.928 -6.043 1.00 88.12 176 THR A N 1
ATOM 1349 C CA . THR A 1 176 ? 17.607 6.954 -6.914 1.00 88.12 176 THR A CA 1
ATOM 1350 C C . THR A 1 176 ? 18.216 6.320 -8.164 1.00 88.12 176 THR A C 1
ATOM 1352 O O . THR A 1 176 ? 17.939 6.765 -9.276 1.00 88.12 176 THR A O 1
ATOM 1355 N N . VAL A 1 177 ? 18.988 5.240 -7.996 1.00 90.75 177 VAL A N 1
ATOM 1356 C CA . VAL A 1 177 ? 19.580 4.478 -9.110 1.00 90.75 177 VAL A CA 1
ATOM 1357 C C . VAL A 1 177 ? 18.493 3.851 -9.986 1.00 90.75 177 VAL A C 1
ATOM 1359 O O . VAL A 1 177 ? 18.577 3.933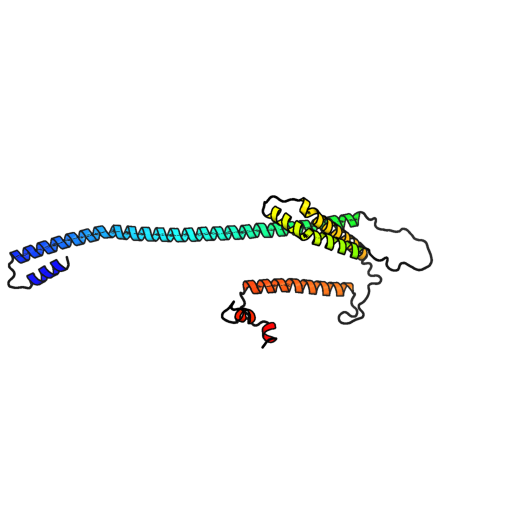 -11.209 1.00 90.75 177 VAL A O 1
ATOM 1362 N N . LEU A 1 178 ? 17.442 3.289 -9.381 1.00 90.69 178 LEU A N 1
ATOM 1363 C CA . LEU A 1 178 ? 16.285 2.748 -10.098 1.00 90.69 178 LEU A CA 1
ATOM 1364 C C . LEU A 1 178 ? 15.606 3.836 -10.935 1.00 90.69 178 LEU A C 1
ATOM 1366 O O . LEU A 1 178 ? 15.373 3.635 -12.125 1.00 90.69 178 LEU A O 1
ATOM 1370 N N . THR A 1 179 ? 15.338 5.000 -10.339 1.00 86.75 179 THR A N 1
ATOM 1371 C CA . THR A 1 179 ? 14.697 6.134 -11.023 1.00 86.75 179 THR A CA 1
ATOM 1372 C C . THR A 1 179 ? 15.553 6.638 -12.183 1.00 86.75 179 THR A C 1
ATOM 1374 O O . THR A 1 179 ? 15.028 6.871 -13.267 1.00 86.75 179 THR A O 1
ATOM 1377 N N . ALA A 1 180 ? 16.871 6.746 -11.992 1.00 84.19 180 ALA A N 1
ATOM 1378 C CA . ALA A 1 180 ? 17.802 7.124 -13.053 1.00 84.19 180 ALA A CA 1
ATOM 1379 C C . ALA A 1 180 ? 17.841 6.088 -14.190 1.00 84.19 180 ALA A C 1
ATOM 1381 O O . ALA A 1 180 ? 17.830 6.466 -15.360 1.00 84.19 180 ALA A O 1
ATOM 1382 N N . GLY A 1 181 ? 17.826 4.793 -13.856 1.00 86.94 181 GLY A N 1
ATOM 1383 C CA . GLY A 1 181 ? 17.752 3.703 -14.828 1.00 86.94 181 GLY A CA 1
ATOM 1384 C C . GLY A 1 181 ? 16.475 3.761 -15.664 1.00 86.94 181 GLY A C 1
ATOM 1385 O O . GLY A 1 181 ? 16.556 3.727 -16.886 1.00 86.94 181 GLY A O 1
ATOM 1386 N N . VAL A 1 182 ? 15.310 3.925 -15.025 1.00 85.88 182 VAL A N 1
ATOM 1387 C CA . VAL A 1 182 ? 14.018 4.064 -15.721 1.00 85.88 182 VAL A CA 1
ATOM 1388 C C . VAL A 1 182 ? 13.976 5.332 -16.570 1.00 85.88 182 VAL A C 1
ATOM 1390 O O . VAL A 1 182 ? 13.528 5.269 -17.707 1.00 85.88 182 VAL A O 1
ATOM 1393 N N . ALA A 1 183 ? 14.453 6.469 -16.060 1.00 80.81 183 ALA A N 1
ATOM 1394 C CA . ALA A 1 183 ? 14.462 7.724 -16.807 1.00 80.81 183 ALA A CA 1
ATOM 1395 C C . ALA A 1 183 ? 15.334 7.635 -18.068 1.00 80.81 183 ALA A C 1
ATOM 1397 O O . ALA A 1 183 ? 14.885 8.024 -19.145 1.00 80.81 183 ALA A O 1
ATOM 1398 N N . ASN A 1 184 ? 16.540 7.066 -17.952 1.00 79.81 184 ASN A N 1
ATOM 1399 C CA . ASN A 1 184 ? 17.409 6.853 -19.106 1.00 79.81 184 ASN A CA 1
ATOM 1400 C C . ASN A 1 184 ? 16.799 5.857 -20.102 1.00 79.81 184 ASN A C 1
ATOM 1402 O O . ASN A 1 184 ? 16.813 6.114 -21.301 1.00 79.81 184 ASN A O 1
ATOM 1406 N N . TRP A 1 185 ? 16.212 4.763 -19.613 1.00 82.31 185 TRP A N 1
ATOM 1407 C CA . TRP A 1 185 ? 15.549 3.779 -20.470 1.00 82.31 185 TRP A CA 1
ATOM 1408 C C . TRP A 1 185 ? 14.357 4.385 -21.214 1.00 82.31 185 TRP A C 1
ATOM 1410 O O . TRP A 1 185 ? 14.186 4.180 -22.411 1.00 82.31 185 TRP A O 1
ATOM 1420 N N . TRP A 1 186 ? 13.556 5.187 -20.514 1.00 77.75 186 TRP A N 1
ATOM 1421 C CA . TRP A 1 186 ? 12.426 5.897 -21.091 1.00 77.75 186 TRP A CA 1
ATOM 1422 C C . TRP A 1 186 ? 12.910 6.864 -22.180 1.00 77.75 186 TRP A C 1
ATOM 1424 O O . TRP A 1 186 ? 12.332 6.899 -23.257 1.00 77.75 186 TRP A O 1
ATOM 1434 N N . ARG A 1 187 ? 14.003 7.604 -21.958 1.00 74.06 187 ARG A N 1
ATOM 1435 C CA . ARG A 1 187 ? 14.617 8.475 -22.976 1.00 74.06 187 ARG A CA 1
ATOM 1436 C C . ARG A 1 187 ? 15.075 7.707 -24.220 1.00 74.06 187 ARG A C 1
ATOM 1438 O O . ARG A 1 187 ? 14.847 8.181 -25.327 1.00 74.06 187 ARG A O 1
ATOM 1445 N N . GLU A 1 188 ? 15.697 6.544 -24.042 1.00 73.38 188 GLU A N 1
ATOM 1446 C CA . GLU A 1 188 ? 16.124 5.673 -25.148 1.00 73.38 188 GLU A CA 1
ATOM 1447 C C . G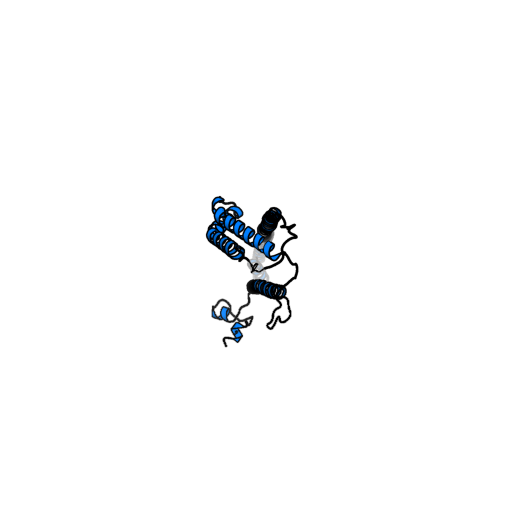LU A 1 188 ? 14.937 5.165 -25.988 1.00 73.38 188 GLU A C 1
ATOM 1449 O O . GLU A 1 188 ? 15.082 4.991 -27.196 1.00 73.38 188 GLU A O 1
ATOM 1454 N N . ASP A 1 189 ? 13.762 4.970 -25.376 1.00 73.31 189 ASP A N 1
ATOM 1455 C CA . ASP A 1 189 ? 12.544 4.473 -26.044 1.00 73.31 189 ASP A CA 1
ATOM 1456 C C . ASP A 1 189 ? 11.591 5.600 -26.530 1.00 73.31 189 ASP A C 1
ATOM 1458 O O . ASP A 1 189 ? 10.710 5.363 -27.356 1.00 73.31 189 ASP A O 1
ATOM 1462 N N . LEU A 1 190 ? 11.784 6.848 -26.071 1.00 63.66 190 LEU A N 1
ATOM 1463 C CA . LEU A 1 190 ? 10.968 8.033 -26.395 1.00 63.66 190 LEU A CA 1
ATOM 1464 C C . LEU A 1 190 ? 11.008 8.577 -27.827 1.00 63.66 190 LEU A C 1
ATOM 1466 O O . LEU A 1 190 ? 10.056 9.297 -28.158 1.00 63.66 190 LEU A O 1
ATOM 1470 N N . PRO A 1 191 ? 12.017 8.339 -28.691 1.00 58.84 191 PRO A N 1
ATOM 1471 C CA . PRO A 1 191 ? 11.861 8.681 -30.095 1.00 58.84 191 PRO A CA 1
ATOM 1472 C C . PRO A 1 191 ? 10.819 7.734 -30.719 1.00 58.84 191 PRO A C 1
ATOM 1474 O O . PRO A 1 191 ? 11.131 6.775 -31.421 1.00 58.84 191 PRO A O 1
ATOM 1477 N N . PHE A 1 192 ? 9.537 8.034 -30.486 1.00 52.69 192 PHE A N 1
ATOM 1478 C CA . PHE A 1 192 ? 8.350 7.409 -31.070 1.00 52.69 192 PHE A CA 1
ATOM 1479 C C . PHE A 1 192 ? 8.199 7.788 -32.551 1.00 52.69 192 PHE A C 1
ATOM 1481 O O . PHE A 1 192 ? 7.115 8.125 -33.021 1.00 52.69 192 PHE A O 1
ATOM 1488 N N . ILE A 1 193 ? 9.291 7.764 -33.314 1.00 52.72 193 ILE A N 1
ATOM 1489 C CA . ILE A 1 193 ? 9.302 8.172 -34.723 1.00 52.72 193 ILE A CA 1
ATOM 1490 C C . ILE A 1 193 ? 8.597 7.123 -35.603 1.00 52.72 193 ILE A C 1
ATOM 1492 O O . ILE A 1 193 ? 8.439 7.332 -36.800 1.00 52.72 193 ILE A O 1
ATOM 1496 N N . GLY A 1 194 ? 8.180 5.978 -35.037 1.00 50.94 194 GLY A N 1
ATOM 1497 C CA . GLY A 1 194 ? 7.396 4.931 -35.712 1.00 50.94 194 GLY A CA 1
ATOM 1498 C C . GLY A 1 194 ? 8.122 4.208 -36.854 1.00 50.94 194 GLY A C 1
ATOM 1499 O O . GLY A 1 194 ? 7.652 3.181 -37.337 1.00 50.94 194 GLY A O 1
ATOM 1500 N N . ASN A 1 195 ? 9.285 4.702 -37.271 1.00 52.06 195 ASN A N 1
ATOM 1501 C CA . ASN A 1 195 ? 10.099 4.106 -38.312 1.00 52.06 195 ASN A CA 1
ATOM 1502 C C . ASN A 1 195 ? 10.735 2.818 -37.765 1.00 52.06 195 ASN A C 1
ATOM 1504 O O . ASN A 1 195 ? 11.512 2.870 -36.815 1.00 52.06 195 ASN A O 1
ATOM 1508 N N . HIS A 1 196 ? 10.413 1.679 -38.386 1.00 56.62 196 HIS A N 1
ATOM 1509 C CA . HIS A 1 196 ? 10.905 0.329 -38.055 1.00 56.62 196 HIS A CA 1
ATOM 1510 C C . HIS A 1 196 ? 10.312 -0.341 -36.800 1.00 56.62 196 HIS A C 1
ATOM 1512 O O . HIS A 1 196 ? 10.921 -1.258 -36.249 1.00 56.62 196 HIS A O 1
ATOM 1518 N N . GLU A 1 197 ? 9.112 0.041 -36.347 1.00 65.56 197 GLU A N 1
ATOM 1519 C CA . GLU A 1 197 ? 8.461 -0.705 -35.262 1.00 65.56 197 GLU A CA 1
ATOM 1520 C C . GLU A 1 197 ? 8.123 -2.142 -35.691 1.00 65.56 197 GLU A C 1
ATOM 1522 O O . GLU A 1 197 ? 7.432 -2.370 -36.687 1.00 65.56 197 GLU A O 1
ATOM 1527 N N . GLN A 1 198 ? 8.603 -3.120 -34.919 1.00 72.81 198 GLN A N 1
ATOM 1528 C CA . GLN A 1 198 ? 8.373 -4.533 -35.197 1.00 72.81 198 GLN A CA 1
ATOM 1529 C C . GLN A 1 198 ? 6.877 -4.871 -35.113 1.00 72.81 198 GLN A C 1
ATOM 1531 O O . GLN A 1 198 ? 6.179 -4.525 -34.151 1.00 72.81 198 GLN A O 1
ATOM 1536 N N . ILE A 1 199 ? 6.393 -5.575 -36.136 1.00 81.75 199 ILE A N 1
ATOM 1537 C CA . ILE A 1 199 ? 5.032 -6.109 -36.204 1.00 81.75 199 ILE A CA 1
ATOM 1538 C C . ILE A 1 199 ? 5.066 -7.543 -35.683 1.00 81.75 199 ILE A C 1
ATOM 1540 O O . ILE A 1 199 ? 5.927 -8.335 -36.068 1.00 81.75 199 ILE A O 1
ATOM 1544 N N . ALA A 1 200 ? 4.118 -7.887 -34.817 1.00 81.81 200 ALA A N 1
ATOM 1545 C CA . ALA A 1 200 ? 3.967 -9.243 -34.323 1.00 81.81 200 ALA A CA 1
ATOM 1546 C C . ALA A 1 200 ? 3.610 -10.196 -35.476 1.00 81.81 200 ALA A C 1
ATOM 1548 O O . ALA A 1 200 ? 2.636 -9.990 -36.208 1.00 81.81 200 ALA A O 1
ATOM 1549 N N . THR A 1 201 ? 4.403 -11.254 -35.626 1.00 83.62 201 THR A N 1
ATOM 1550 C CA . THR A 1 201 ? 4.241 -12.279 -36.667 1.00 83.62 201 THR A CA 1
ATOM 1551 C C . THR A 1 201 ? 3.409 -13.475 -36.206 1.00 83.62 201 THR A C 1
ATOM 1553 O O . THR A 1 201 ? 3.000 -14.276 -37.043 1.00 83.62 201 THR A O 1
ATOM 1556 N N . SER A 1 202 ? 3.132 -13.594 -34.905 1.00 82.31 202 SER A N 1
ATOM 1557 C CA . SER A 1 202 ? 2.447 -14.737 -34.297 1.00 82.31 202 SER A CA 1
ATOM 1558 C C . SER A 1 202 ? 1.074 -14.384 -33.723 1.00 82.31 202 SER A C 1
ATOM 1560 O O . SER A 1 202 ? 0.869 -13.299 -33.170 1.00 82.31 202 SER A O 1
ATOM 1562 N N . ASP A 1 203 ? 0.155 -15.347 -33.771 1.00 85.19 203 ASP A N 1
ATOM 1563 C CA . ASP A 1 203 ? -1.093 -15.310 -33.006 1.00 85.19 203 ASP A CA 1
ATOM 1564 C C . ASP A 1 203 ? -0.820 -15.227 -31.492 1.00 85.19 203 ASP A C 1
ATOM 1566 O O . ASP A 1 203 ? 0.201 -15.741 -31.022 1.00 85.19 203 ASP A O 1
ATOM 1570 N N . PRO A 1 204 ? -1.700 -14.593 -30.694 1.00 86.19 204 PRO A N 1
ATOM 1571 C CA . PRO A 1 204 ? -2.988 -13.984 -31.055 1.00 86.19 204 PRO A CA 1
ATOM 1572 C C . PRO A 1 204 ? -2.897 -12.507 -31.489 1.00 86.19 204 PRO A C 1
ATOM 1574 O O . PRO A 1 204 ? -3.923 -11.860 -31.684 1.00 86.19 204 PRO A O 1
ATOM 1577 N N . PHE A 1 205 ? -1.690 -11.942 -31.609 1.00 84.75 205 PHE A N 1
ATOM 1578 C CA . PHE A 1 205 ? -1.476 -10.508 -31.858 1.00 84.75 205 PHE A CA 1
ATOM 1579 C C . PHE A 1 205 ? -0.969 -10.203 -33.274 1.00 84.75 205 PHE A C 1
ATOM 1581 O O . PHE A 1 205 ? -0.418 -9.127 -33.511 1.00 84.75 205 PHE A O 1
ATOM 1588 N N . GLN A 1 206 ? -1.155 -11.131 -34.216 1.00 86.56 206 GLN A N 1
ATOM 1589 C CA . GLN A 1 206 ? -0.654 -11.015 -35.582 1.00 86.56 206 GLN A CA 1
ATOM 1590 C C . GLN A 1 206 ? -1.092 -9.693 -36.239 1.00 86.56 206 GLN A C 1
ATOM 1592 O O . GLN A 1 206 ? -2.257 -9.296 -36.181 1.00 86.56 206 GLN A O 1
ATOM 1597 N N . GLY A 1 207 ? -0.142 -8.989 -36.859 1.00 83.94 207 GLY A N 1
ATOM 1598 C CA . GLY A 1 207 ? -0.408 -7.721 -37.546 1.00 83.94 207 GLY A CA 1
ATOM 1599 C C . GLY A 1 207 ? -0.563 -6.503 -36.625 1.00 83.94 207 GLY A C 1
ATOM 1600 O O . GLY A 1 207 ? -0.860 -5.415 -37.114 1.00 83.94 207 GLY A O 1
ATOM 1601 N N . GLN A 1 208 ? -0.360 -6.646 -35.310 1.00 84.81 208 GLN A N 1
ATOM 1602 C CA . GLN A 1 208 ? -0.276 -5.519 -34.374 1.00 84.81 208 GLN A CA 1
ATOM 1603 C C . GLN A 1 208 ? 1.181 -5.122 -34.099 1.00 84.81 208 GLN A C 1
ATOM 1605 O O . GLN A 1 208 ? 2.094 -5.944 -34.173 1.00 84.81 208 GLN A O 1
ATOM 1610 N N . HIS A 1 209 ? 1.394 -3.862 -33.719 1.00 84.50 209 HIS A N 1
ATOM 1611 C CA . HIS A 1 209 ? 2.679 -3.397 -33.195 1.00 84.50 209 HIS A CA 1
ATOM 1612 C C . HIS A 1 209 ? 3.014 -4.095 -31.870 1.00 84.50 209 HIS A C 1
ATOM 1614 O O . HIS A 1 209 ? 2.161 -4.176 -30.977 1.00 84.50 209 HIS A O 1
ATOM 1620 N N . ILE A 1 210 ? 4.256 -4.568 -31.720 1.00 82.25 210 ILE A N 1
ATOM 1621 C CA . ILE A 1 210 ? 4.677 -5.338 -30.539 1.00 82.25 210 ILE A CA 1
ATOM 1622 C C . ILE A 1 210 ? 4.538 -4.524 -29.245 1.00 82.25 210 ILE A C 1
ATOM 1624 O O . ILE A 1 210 ? 4.074 -5.076 -28.251 1.00 82.25 210 ILE A O 1
ATOM 1628 N N . ARG A 1 211 ? 4.825 -3.211 -29.237 1.00 82.25 211 ARG A N 1
ATOM 1629 C CA . ARG A 1 211 ? 4.637 -2.382 -28.027 1.00 82.25 211 ARG A CA 1
ATOM 1630 C C . ARG A 1 211 ? 3.177 -2.263 -27.619 1.00 82.25 211 ARG A C 1
ATOM 1632 O O . ARG A 1 211 ? 2.862 -2.336 -26.435 1.00 82.25 211 ARG A O 1
ATOM 1639 N N . LYS A 1 212 ? 2.268 -2.146 -28.590 1.00 84.88 212 LYS A N 1
ATOM 1640 C CA . LYS A 1 212 ? 0.825 -2.132 -28.319 1.00 84.88 212 LYS A CA 1
ATOM 1641 C C . LYS A 1 212 ? 0.383 -3.452 -27.690 1.00 84.88 212 LYS A C 1
ATOM 1643 O O . LYS A 1 212 ? -0.318 -3.434 -26.684 1.00 84.88 212 LYS A O 1
ATOM 1648 N N . ALA A 1 213 ? 0.793 -4.585 -28.261 1.00 87.25 213 ALA A N 1
ATOM 1649 C CA . ALA A 1 213 ? 0.493 -5.900 -27.697 1.00 87.25 213 ALA A CA 1
ATOM 1650 C C . ALA A 1 213 ? 1.109 -6.074 -26.294 1.00 87.25 213 ALA A C 1
ATOM 1652 O O . ALA A 1 213 ? 0.424 -6.520 -25.376 1.00 87.25 213 ALA A O 1
ATOM 1653 N N . GLY A 1 214 ? 2.360 -5.643 -26.106 1.00 85.69 214 GLY A N 1
ATOM 1654 C CA . GLY A 1 214 ? 3.051 -5.651 -24.817 1.00 85.69 214 GLY A CA 1
ATOM 1655 C C . GLY A 1 214 ? 2.323 -4.831 -23.751 1.00 85.69 214 GLY A C 1
ATOM 1656 O O . GLY A 1 214 ? 2.125 -5.320 -22.642 1.00 85.69 214 GLY A O 1
ATOM 1657 N N . LEU A 1 215 ? 1.832 -3.638 -24.101 1.00 88.06 215 LEU A N 1
ATOM 1658 C CA . LEU A 1 215 ? 1.043 -2.802 -23.195 1.00 88.06 215 LEU A CA 1
ATOM 1659 C C . LEU A 1 215 ? -0.281 -3.474 -22.801 1.00 88.06 215 LEU A C 1
ATOM 1661 O O . LEU A 1 215 ? -0.671 -3.413 -21.639 1.00 88.06 215 LEU A O 1
ATOM 1665 N N . TRP A 1 216 ? -0.958 -4.156 -23.730 1.00 89.69 216 TRP A N 1
ATOM 1666 C CA . TRP A 1 216 ? -2.167 -4.922 -23.407 1.00 89.69 216 TRP A CA 1
ATOM 1667 C C . TRP A 1 216 ? -1.888 -6.060 -22.429 1.00 89.69 216 TRP A C 1
ATOM 1669 O O . TRP A 1 216 ? -2.620 -6.208 -21.453 1.00 89.69 216 TRP A O 1
ATOM 1679 N N . VAL A 1 217 ? -0.834 -6.847 -22.663 1.00 89.50 217 VAL A N 1
ATOM 1680 C CA . VAL A 1 217 ? -0.439 -7.935 -21.754 1.00 89.50 217 VAL A CA 1
ATOM 1681 C C . VAL A 1 217 ? -0.071 -7.381 -20.378 1.00 89.50 217 VAL A C 1
ATOM 1683 O O . VAL A 1 217 ? -0.523 -7.917 -19.367 1.00 89.50 217 VAL A O 1
ATOM 1686 N N . PHE A 1 218 ? 0.672 -6.272 -20.335 1.00 92.69 218 PHE A N 1
ATOM 1687 C CA . PHE A 1 218 ? 1.005 -5.573 -19.097 1.00 92.69 218 PHE A CA 1
ATOM 1688 C C . PHE A 1 218 ? -0.255 -5.127 -18.336 1.00 92.69 218 PHE A C 1
ATOM 1690 O O . PHE A 1 218 ? -0.435 -5.509 -17.182 1.00 92.69 218 PHE A O 1
ATOM 1697 N N . ILE A 1 219 ? -1.186 -4.421 -18.989 1.00 92.69 219 ILE A N 1
ATOM 1698 C CA . ILE A 1 219 ? -2.448 -3.977 -18.370 1.00 92.69 219 ILE A CA 1
ATOM 1699 C C . ILE A 1 219 ? -3.272 -5.170 -17.866 1.00 92.69 219 ILE A C 1
ATOM 1701 O O . ILE A 1 219 ? -3.808 -5.119 -16.762 1.00 92.69 219 ILE A O 1
ATOM 1705 N N . MET A 1 220 ? -3.361 -6.259 -18.635 1.00 93.06 220 MET A N 1
ATOM 1706 C CA . MET A 1 220 ? -4.063 -7.469 -18.195 1.00 93.06 220 MET A CA 1
ATOM 1707 C C . MET A 1 220 ? -3.416 -8.071 -16.943 1.00 93.06 220 MET A C 1
ATOM 1709 O O . MET A 1 220 ? -4.134 -8.487 -16.034 1.00 93.06 220 MET A O 1
ATOM 1713 N N . SER A 1 221 ? -2.081 -8.077 -16.861 1.00 95.06 221 SER A N 1
ATOM 1714 C CA . SER A 1 221 ? -1.365 -8.561 -15.676 1.00 95.06 221 SER A CA 1
ATOM 1715 C C . SER A 1 221 ? -1.624 -7.692 -14.438 1.00 95.06 221 SER A C 1
ATOM 1717 O O . SER A 1 221 ? -1.905 -8.230 -13.368 1.00 95.06 221 SER A O 1
ATOM 1719 N N . GLU A 1 222 ? -1.668 -6.367 -14.589 1.00 93.56 222 GLU A N 1
ATOM 1720 C CA . GLU A 1 222 ? -2.010 -5.440 -13.501 1.00 93.56 222 GLU A CA 1
ATOM 1721 C C . GLU A 1 222 ? -3.464 -5.617 -13.035 1.00 93.56 222 GLU A C 1
ATOM 1723 O O . GLU A 1 222 ? -3.740 -5.687 -11.836 1.00 93.56 222 GLU A O 1
ATOM 1728 N N . VAL A 1 223 ? -4.414 -5.790 -13.964 1.00 94.38 223 VAL A N 1
ATOM 1729 C CA . VAL A 1 223 ? -5.817 -6.094 -13.625 1.00 94.38 223 VAL A CA 1
ATOM 1730 C C . VAL A 1 223 ? -5.928 -7.403 -12.839 1.00 94.38 223 VAL A C 1
ATOM 1732 O O . VAL A 1 223 ? -6.712 -7.475 -11.892 1.00 94.38 223 VAL A O 1
ATOM 1735 N N . MET A 1 224 ? -5.132 -8.425 -13.173 1.00 93.94 224 MET A N 1
ATOM 1736 C CA . MET A 1 224 ? -5.092 -9.671 -12.399 1.00 93.94 224 MET A CA 1
ATOM 1737 C C . MET A 1 224 ? -4.563 -9.443 -10.980 1.00 93.94 224 MET A C 1
ATOM 1739 O O . MET A 1 224 ? -5.155 -9.960 -10.031 1.00 93.94 224 MET A O 1
ATOM 1743 N N . VAL A 1 225 ? -3.512 -8.636 -10.803 1.00 91.31 225 VAL A N 1
ATOM 1744 C CA . VAL A 1 225 ? -3.009 -8.268 -9.469 1.00 91.31 225 VAL A CA 1
ATOM 1745 C C . VAL A 1 225 ? -4.102 -7.562 -8.659 1.00 91.31 225 VAL A C 1
ATOM 1747 O O . VAL A 1 225 ? -4.402 -7.992 -7.543 1.00 91.31 225 VAL A O 1
ATOM 1750 N N . PHE A 1 226 ? -4.798 -6.569 -9.222 1.00 92.56 226 PHE A N 1
ATOM 1751 C CA . PHE A 1 226 ? -5.933 -5.929 -8.542 1.00 92.56 226 PHE A CA 1
ATOM 1752 C C . PHE A 1 226 ? -7.066 -6.911 -8.220 1.00 92.56 226 PHE A C 1
ATOM 1754 O O . PHE A 1 226 ? -7.625 -6.864 -7.122 1.00 92.56 226 PHE A O 1
ATOM 1761 N N . ALA A 1 227 ? -7.377 -7.843 -9.123 1.00 91.62 227 ALA A N 1
ATOM 1762 C CA . ALA A 1 227 ? -8.384 -8.871 -8.886 1.00 91.62 227 ALA A CA 1
ATOM 1763 C C . ALA A 1 227 ? -8.033 -9.763 -7.681 1.00 91.62 227 ALA A C 1
ATOM 1765 O O . ALA A 1 227 ? -8.933 -10.134 -6.924 1.00 91.62 227 ALA A O 1
ATOM 1766 N N . THR A 1 228 ? -6.748 -10.054 -7.433 1.00 90.56 228 THR A N 1
ATOM 1767 C CA . THR A 1 228 ? -6.340 -10.796 -6.225 1.00 90.56 228 THR A CA 1
ATOM 1768 C C . THR A 1 228 ? -6.605 -10.016 -4.934 1.00 90.56 228 THR A C 1
ATOM 1770 O O . THR A 1 228 ? -7.075 -10.607 -3.959 1.00 90.56 228 THR A O 1
ATOM 1773 N N . PHE A 1 229 ? -6.410 -8.693 -4.930 1.00 89.94 229 PHE A N 1
ATOM 1774 C CA . PHE A 1 229 ? -6.756 -7.839 -3.788 1.00 89.94 229 PHE A CA 1
ATOM 1775 C C . PHE A 1 229 ? -8.269 -7.737 -3.569 1.00 89.94 229 PHE A C 1
ATOM 1777 O O . PHE A 1 229 ? -8.734 -7.831 -2.436 1.00 89.94 229 PHE A O 1
ATOM 1784 N N . PHE A 1 230 ? -9.063 -7.610 -4.636 1.00 89.06 230 PHE A N 1
ATOM 1785 C CA . PHE A 1 230 ? -10.522 -7.683 -4.516 1.00 89.06 230 PHE A CA 1
ATOM 1786 C C . PHE A 1 230 ? -10.973 -9.042 -3.981 1.00 89.06 230 PHE A C 1
ATOM 1788 O O . PHE A 1 230 ? -11.849 -9.107 -3.122 1.00 89.06 230 PHE A O 1
ATOM 1795 N N . SER A 1 231 ? -10.346 -10.128 -4.436 1.00 84.69 231 SER A N 1
ATOM 1796 C CA . SER A 1 231 ? -10.648 -11.470 -3.948 1.00 84.69 231 SER A CA 1
ATOM 1797 C C . SER A 1 231 ? -10.318 -11.635 -2.464 1.00 84.69 231 SER A C 1
ATOM 1799 O O . SER A 1 231 ? -11.109 -12.247 -1.744 1.00 84.69 231 SER A O 1
ATOM 1801 N N . SER A 1 232 ? -9.182 -11.117 -1.987 1.00 85.56 232 SER A N 1
ATOM 1802 C CA . SER A 1 232 ? -8.824 -11.189 -0.566 1.00 85.56 232 SER A CA 1
ATOM 1803 C C . SER A 1 232 ? -9.744 -10.317 0.292 1.00 85.56 232 SER A C 1
ATOM 1805 O O . SER A 1 232 ? -10.208 -10.769 1.340 1.00 85.56 232 SER A O 1
ATOM 1807 N N . TYR A 1 233 ? -10.090 -9.119 -0.189 1.00 86.56 233 TYR A N 1
ATOM 1808 C CA . TYR A 1 233 ? -11.045 -8.229 0.467 1.00 86.56 233 TYR A CA 1
ATOM 1809 C C . TYR A 1 233 ? -12.431 -8.866 0.601 1.00 86.56 233 TYR A C 1
ATOM 1811 O O . TYR A 1 233 ? -12.977 -8.917 1.704 1.00 86.56 233 TYR A O 1
ATOM 1819 N N . LEU A 1 234 ? -12.985 -9.391 -0.498 1.00 84.81 234 LEU A N 1
ATOM 1820 C CA . LEU A 1 234 ? -14.286 -10.055 -0.479 1.00 84.81 234 LEU A CA 1
ATOM 1821 C C . LEU A 1 234 ? -14.270 -11.225 0.498 1.00 84.81 234 LEU A C 1
ATOM 1823 O O . LEU A 1 234 ? -15.144 -11.288 1.351 1.00 84.81 234 LEU A O 1
ATOM 1827 N N . ARG A 1 235 ? -13.229 -12.068 0.466 1.00 78.81 235 ARG A N 1
ATOM 1828 C CA . ARG A 1 235 ? -13.095 -13.200 1.392 1.00 78.81 235 ARG A CA 1
ATOM 1829 C C . ARG A 1 235 ? -13.129 -12.772 2.861 1.00 78.81 235 ARG A C 1
ATOM 1831 O O . ARG A 1 235 ? -13.761 -13.445 3.669 1.00 78.81 235 ARG A O 1
ATOM 1838 N N . MET A 1 236 ? -12.449 -11.680 3.207 1.00 79.75 236 MET A N 1
ATOM 1839 C CA . MET A 1 236 ? -12.424 -11.183 4.584 1.00 79.75 236 MET A CA 1
ATOM 1840 C C . MET A 1 236 ? -13.752 -10.537 4.989 1.00 79.75 236 MET A C 1
ATOM 1842 O O . MET A 1 236 ? -14.119 -10.591 6.157 1.00 79.75 236 MET A O 1
ATOM 1846 N N . ARG A 1 237 ? -14.478 -9.927 4.045 1.00 85.12 237 ARG A N 1
ATOM 1847 C CA . ARG A 1 237 ? -15.717 -9.202 4.343 1.00 85.12 237 ARG A CA 1
ATOM 1848 C C . ARG A 1 237 ? -16.963 -10.080 4.352 1.00 85.12 237 ARG A C 1
ATOM 1850 O O . ARG A 1 237 ? -17.885 -9.790 5.106 1.00 85.12 237 ARG A O 1
ATOM 1857 N N . THR A 1 238 ? -17.023 -11.091 3.494 1.00 81.56 238 THR A N 1
ATOM 1858 C CA . THR A 1 238 ? -18.189 -11.974 3.372 1.00 81.56 238 THR A CA 1
ATOM 1859 C C . THR A 1 238 ? -18.127 -13.178 4.300 1.00 81.56 238 THR A C 1
ATOM 1861 O O . THR A 1 238 ? -19.111 -13.909 4.369 1.00 81.56 238 THR A O 1
ATOM 1864 N N . GLU A 1 239 ? -16.990 -13.403 4.970 1.00 76.44 239 GLU A N 1
ATOM 1865 C CA . GLU A 1 239 ? -16.772 -14.532 5.884 1.00 76.44 239 GLU A CA 1
ATOM 1866 C C . GLU A 1 239 ? -17.187 -15.871 5.252 1.00 76.44 239 GLU A C 1
ATOM 1868 O O . GLU A 1 239 ? -17.821 -16.723 5.872 1.00 76.44 239 GLU A O 1
ATOM 1873 N N . TRP A 1 240 ? -16.857 -16.054 3.969 1.00 79.88 240 TRP A N 1
ATOM 1874 C CA . TRP A 1 240 ? -17.184 -17.288 3.265 1.00 79.88 240 TRP A CA 1
ATOM 1875 C C . TRP A 1 240 ? -16.571 -18.489 3.987 1.00 79.88 240 TRP A C 1
ATOM 1877 O O . TRP A 1 240 ? -15.357 -18.549 4.194 1.00 79.88 240 TRP A O 1
ATOM 1887 N N . CYS A 1 241 ? -17.421 -19.453 4.321 1.00 80.75 241 CYS A N 1
ATOM 1888 C CA . CYS A 1 241 ? -17.060 -20.766 4.815 1.00 80.75 241 CYS A CA 1
ATOM 1889 C C . CYS A 1 241 ? -17.014 -21.716 3.621 1.00 80.75 241 CYS A C 1
ATOM 1891 O O . CYS A 1 241 ? -18.029 -22.179 3.101 1.00 80.75 241 CYS A O 1
ATOM 1893 N N . THR A 1 242 ? -15.792 -21.952 3.158 1.00 82.31 242 THR A N 1
ATOM 1894 C CA . THR A 1 242 ? -15.486 -22.852 2.039 1.00 82.31 242 THR A CA 1
ATOM 1895 C C . THR A 1 242 ? -15.204 -24.270 2.545 1.00 82.31 242 THR A C 1
ATOM 1897 O O . THR A 1 242 ? -14.941 -24.457 3.736 1.00 82.31 242 THR A O 1
ATOM 1900 N N . GLY A 1 243 ? -15.216 -25.278 1.663 1.00 77.38 243 GLY A N 1
ATOM 1901 C CA . GLY A 1 243 ? -15.027 -26.684 2.056 1.00 77.38 243 GLY A CA 1
ATOM 1902 C C . GLY A 1 243 ? -13.755 -26.926 2.878 1.00 77.38 243 GLY A C 1
ATOM 1903 O O . GLY A 1 243 ? -13.778 -27.599 3.908 1.00 77.38 243 GLY A O 1
ATOM 1904 N N . TRP A 1 244 ? -12.643 -26.288 2.499 1.00 77.69 244 TRP A N 1
ATOM 1905 C CA . TRP A 1 244 ? -11.392 -26.395 3.256 1.00 77.69 244 TRP A CA 1
ATOM 1906 C C . TRP A 1 244 ? -11.436 -25.716 4.636 1.00 77.69 244 TRP A C 1
ATOM 1908 O O . TRP A 1 244 ? -10.750 -26.175 5.544 1.00 77.69 244 TRP A O 1
ATOM 1918 N N . GLN A 1 245 ? -12.225 -24.651 4.823 1.00 79.75 245 GLN A N 1
ATOM 1919 C CA . GLN A 1 245 ? -12.377 -23.999 6.132 1.00 79.75 245 GLN A CA 1
ATOM 1920 C C . GLN A 1 245 ? -13.183 -24.859 7.101 1.00 79.75 245 GLN A C 1
ATOM 1922 O O . GLN A 1 245 ? -12.833 -24.918 8.277 1.00 79.75 245 GLN A O 1
ATOM 1927 N N . VAL A 1 246 ? -14.210 -25.552 6.604 1.00 83.75 246 VAL A N 1
ATOM 1928 C CA . VAL A 1 246 ? -14.967 -26.533 7.395 1.00 83.75 246 VAL A CA 1
ATOM 1929 C C . VAL A 1 246 ? -14.068 -27.709 7.776 1.00 83.75 246 VAL A C 1
ATOM 1931 O O . VAL A 1 246 ? -13.983 -28.059 8.949 1.00 83.75 246 VAL A O 1
ATOM 1934 N N . ASN A 1 247 ? -13.291 -28.248 6.830 1.00 82.50 247 ASN A N 1
ATOM 1935 C CA . ASN A 1 247 ? -12.330 -29.322 7.118 1.00 82.50 247 ASN A CA 1
ATOM 1936 C C . ASN A 1 247 ? -11.228 -28.904 8.107 1.00 82.50 247 ASN A C 1
ATOM 1938 O O . ASN A 1 247 ? -10.712 -29.739 8.845 1.00 82.50 247 ASN A O 1
ATOM 1942 N N . ALA A 1 248 ? -10.867 -27.620 8.134 1.00 83.62 248 ALA A N 1
ATOM 1943 C CA . ALA A 1 248 ? -9.937 -27.058 9.111 1.00 83.62 248 ALA A CA 1
ATOM 1944 C C . ALA A 1 248 ? -10.580 -26.777 10.485 1.00 83.62 248 ALA A C 1
ATOM 1946 O O . ALA A 1 248 ? -9.876 -26.355 11.399 1.00 83.62 248 ALA A O 1
ATOM 1947 N N . GLY A 1 249 ? -11.893 -26.989 10.642 1.00 86.50 249 GLY A N 1
ATOM 1948 C CA . GLY A 1 249 ? -12.629 -26.737 11.884 1.00 86.50 249 GLY A CA 1
ATOM 1949 C C . GLY A 1 249 ? -12.911 -25.258 12.166 1.00 86.50 249 GLY A C 1
ATOM 1950 O O . GLY A 1 249 ? -13.247 -24.911 13.293 1.00 86.50 249 GLY A O 1
ATOM 1951 N N . ASN A 1 250 ? -12.776 -24.382 11.165 1.00 84.38 250 ASN A N 1
ATOM 1952 C CA . ASN A 1 250 ? -12.980 -22.937 11.323 1.00 84.38 250 ASN A CA 1
ATOM 1953 C C . ASN A 1 250 ? -14.442 -22.501 11.111 1.00 84.38 250 ASN A C 1
ATOM 1955 O O . ASN A 1 250 ? -14.766 -21.346 11.373 1.00 84.38 250 ASN A O 1
ATOM 1959 N N . CYS A 1 251 ? -15.302 -23.392 10.608 1.00 83.94 251 CYS A N 1
ATOM 1960 C CA . CYS A 1 251 ? -16.708 -23.137 10.290 1.00 83.94 251 CYS A CA 1
ATOM 1961 C C . CYS A 1 251 ? -17.551 -24.409 10.467 1.00 83.94 251 CYS A C 1
ATOM 1963 O O . CYS A 1 251 ? -17.030 -25.510 10.288 1.00 83.94 251 CYS A O 1
ATOM 1965 N N . GLU A 1 252 ? -18.851 -24.256 10.736 1.00 84.88 252 GLU A N 1
ATOM 1966 C CA . GLU A 1 252 ? -19.790 -25.380 10.905 1.00 84.88 252 GLU A CA 1
ATOM 1967 C C . GLU A 1 252 ? -20.360 -25.903 9.575 1.00 84.88 252 GLU A C 1
ATOM 1969 O O . GLU A 1 252 ? -20.509 -27.111 9.405 1.00 84.88 252 GLU A O 1
ATOM 1974 N N . GLU A 1 253 ? -20.637 -25.018 8.611 1.00 84.88 253 GLU A N 1
ATOM 1975 C CA . GLU A 1 253 ? -21.250 -25.383 7.329 1.00 84.88 253 GLU A CA 1
ATOM 1976 C C . GLU A 1 253 ? -20.629 -24.643 6.136 1.00 84.88 253 GLU A C 1
ATOM 1978 O O . GLU A 1 253 ? -20.104 -23.535 6.261 1.00 84.88 253 GLU A O 1
ATOM 1983 N N . VAL A 1 254 ? -20.671 -25.276 4.958 1.00 84.56 254 VAL A N 1
ATOM 1984 C CA . VAL A 1 254 ? -20.176 -24.683 3.709 1.00 84.56 254 VAL A CA 1
ATOM 1985 C C . VAL A 1 254 ? -21.245 -23.752 3.144 1.00 84.56 254 VAL A C 1
ATOM 1987 O O . VAL A 1 254 ? -22.316 -24.209 2.753 1.00 84.56 254 VAL A O 1
ATOM 1990 N N . ASN A 1 255 ? -20.938 -22.457 3.043 1.00 84.81 255 ASN A N 1
ATOM 1991 C CA . ASN A 1 255 ? -21.844 -21.452 2.474 1.00 84.81 255 ASN A CA 1
ATOM 1992 C C . ASN A 1 255 ? -21.417 -20.967 1.076 1.00 84.81 255 ASN A C 1
ATOM 1994 O O . ASN A 1 255 ? -22.169 -20.254 0.412 1.00 84.81 255 ASN A O 1
ATOM 1998 N N . MET A 1 256 ? -20.220 -21.347 0.617 1.00 81.62 256 MET A N 1
ATOM 1999 C CA . MET A 1 256 ? -19.675 -20.918 -0.667 1.00 81.62 256 MET A CA 1
ATOM 2000 C C . MET A 1 256 ? -18.780 -22.002 -1.272 1.00 81.62 256 MET A C 1
ATOM 2002 O O . MET A 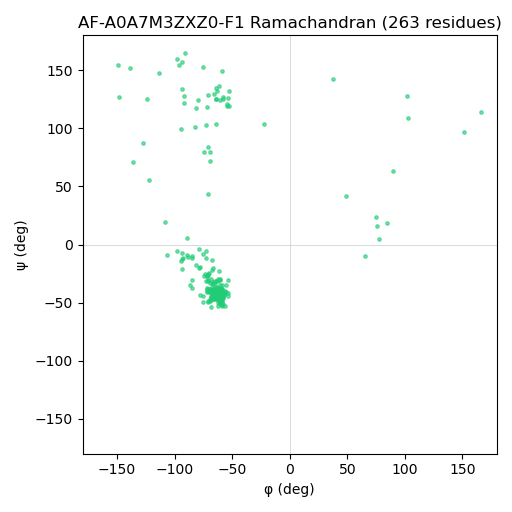1 256 ? -17.843 -22.478 -0.632 1.00 81.62 256 MET A O 1
ATOM 2006 N N . LEU A 1 257 ? -19.066 -22.369 -2.524 1.00 79.69 257 LEU A N 1
ATOM 2007 C CA . LEU A 1 257 ? -18.267 -23.320 -3.294 1.00 79.69 257 LEU A CA 1
ATOM 2008 C C . LEU A 1 257 ? -17.212 -22.573 -4.109 1.00 79.69 257 LEU A C 1
ATOM 2010 O O . LEU A 1 257 ? -17.521 -21.656 -4.872 1.00 79.69 257 LEU A O 1
ATOM 2014 N N . THR A 1 258 ? -15.960 -22.987 -3.966 1.00 76.94 258 THR A N 1
ATOM 2015 C CA . THR A 1 258 ? -14.835 -22.481 -4.753 1.00 76.94 258 THR A CA 1
ATOM 2016 C C . THR A 1 258 ? -14.521 -23.413 -5.916 1.00 76.94 258 THR A C 1
ATOM 2018 O O . THR A 1 258 ? -14.813 -24.605 -5.876 1.00 76.94 258 THR A O 1
ATOM 2021 N N . ALA A 1 259 ? -13.827 -22.903 -6.938 1.00 74.00 259 ALA A N 1
ATOM 2022 C CA . ALA A 1 259 ? -13.305 -23.735 -8.026 1.00 74.00 259 ALA A CA 1
ATOM 2023 C C . ALA A 1 259 ? -12.450 -24.913 -7.513 1.00 74.00 259 ALA A C 1
ATOM 2025 O O . ALA A 1 259 ? -12.447 -25.984 -8.109 1.00 74.00 259 ALA A O 1
ATOM 2026 N N . SER A 1 260 ? -11.763 -24.740 -6.376 1.00 70.06 260 SER A N 1
ATOM 2027 C CA . SER A 1 260 ? -10.967 -25.807 -5.762 1.00 70.06 260 SER A CA 1
ATOM 2028 C C . SER A 1 260 ? -11.806 -26.932 -5.149 1.00 70.06 260 SER A C 1
ATOM 2030 O O . SER A 1 260 ? -11.323 -28.061 -5.095 1.00 70.06 260 SER A O 1
ATOM 2032 N N . ASP A 1 261 ? -13.050 -26.645 -4.748 1.00 69.56 261 ASP A N 1
ATOM 2033 C CA . ASP A 1 261 ? -13.995 -27.646 -4.237 1.00 69.56 261 ASP A CA 1
ATOM 2034 C C . ASP A 1 261 ? -14.548 -28.511 -5.386 1.00 69.56 261 ASP A C 1
ATOM 2036 O O . ASP A 1 261 ? -14.838 -29.683 -5.196 1.00 69.56 261 ASP A O 1
ATOM 2040 N N . PHE A 1 262 ? -14.603 -27.982 -6.616 1.00 70.75 262 PHE A N 1
ATOM 2041 C CA . PHE A 1 262 ? -14.948 -28.768 -7.812 1.00 70.75 262 PHE A CA 1
ATOM 2042 C C . PHE A 1 262 ? -13.795 -29.639 -8.336 1.00 70.75 262 PHE A C 1
ATOM 2044 O O . PHE A 1 262 ? -14.028 -30.577 -9.095 1.00 70.75 262 PHE A O 1
ATOM 2051 N N . LEU A 1 263 ? -12.550 -29.330 -7.959 1.00 71.50 263 LEU A N 1
ATOM 2052 C CA . LEU A 1 263 ? -11.354 -30.071 -8.384 1.00 71.50 263 LEU A CA 1
ATOM 2053 C C . LEU A 1 263 ? -10.935 -31.166 -7.389 1.00 71.50 263 LEU A C 1
ATOM 2055 O O . LEU A 1 263 ? -10.096 -32.001 -7.725 1.00 71.50 263 LEU A O 1
ATOM 2059 N N . ARG A 1 264 ? -11.496 -31.165 -6.174 1.00 65.44 264 ARG A N 1
ATOM 2060 C CA . ARG A 1 264 ? -11.282 -32.188 -5.142 1.00 65.44 264 ARG A CA 1
ATOM 2061 C C . ARG A 1 264 ? -12.644 -32.701 -4.652 1.00 65.44 264 ARG A C 1
ATOM 2063 O O . ARG A 1 264 ? -13.168 -32.107 -3.712 1.00 65.44 264 ARG A O 1
ATOM 2070 N N . PRO A 1 265 ? -13.218 -33.727 -5.313 1.00 58.44 265 PRO A N 1
ATOM 2071 C CA . PRO A 1 265 ? -14.478 -34.336 -4.890 1.00 58.44 265 PRO A CA 1
ATOM 2072 C C . PRO A 1 265 ? -14.358 -35.061 -3.545 1.00 58.44 265 PRO A C 1
ATOM 2074 O O . PRO A 1 265 ? -13.237 -35.508 -3.202 1.00 58.44 265 PRO A O 1
#